Protein AF-A0A820WUU7-F1 (afdb_monomer)

Solvent-accessible surface area (backbone atoms only — not comparable to full-atom values): 13915 Å² total; per-residue (Å²): 110,70,68,61,54,49,52,56,44,41,76,73,71,46,53,38,40,38,34,30,86,39,48,67,60,18,45,44,46,27,33,67,58,82,96,67,30,43,30,65,64,36,47,74,72,73,43,41,58,25,45,42,73,65,88,50,64,68,61,35,25,48,32,48,68,68,28,42,32,38,23,18,17,56,67,46,52,52,51,47,52,46,39,25,73,76,66,66,63,59,37,41,67,88,60,75,79,85,37,70,47,70,48,65,54,62,58,48,56,67,74,42,52,84,66,79,90,80,88,85,76,89,64,84,68,56,74,74,45,44,66,56,51,54,49,50,52,49,64,72,71,50,88,79,88,52,76,68,58,50,62,72,73,53,53,60,65,63,52,51,47,52,52,49,38,67,69,70,40,44,54,56,77,89,81,41,59,73,72,56,49,52,50,33,44,75,68,50,41,25,50,99,80,25,39,69,67,60,91,58,98,62,39,62,67,60,54,62,72,67,64,66,98,43,70,71,58,50,56,52,48,31,51,53,50,39,54,44,59,68,49,84,84,66,83,82,85,125

Nearest PDB structures (foldseek):
  7nga-assembly1_A  TM=4.024E-01  e=7.300E-01  Mus musculus
  5jc7-assembly1_A  TM=2.893E-01  e=3.009E-01  Gallus gallus
  5jc7-assembly1_B  TM=2.893E-01  e=3.009E-01  Gallus gallus
  6gjz-assembly1_A  TM=3.629E-01  e=8.216E-01  Mus musculus
  6gkm-assembly1_A  TM=3.178E-01  e=1.398E+00  Mus musculus

Organism: NCBI:txid392030

Mean predicted aligned error: 15.21 Å

Radius of gyration: 28.86 Å; Cα contacts (8 Å, |Δi|>4): 261; chains: 1; bounding box: 70×44×78 Å

Sequence (238 aa):
IITTLCIIKCLYGEKLDIVTSCSVLAKRDAESEPPKGNKDLYEFFGVTVGHICSEDIDQRAQTFSRCDVVYGDLSSFQRDYLLDRFYGKNILGKRNFENVIVDEVDSMLLDNGNNMLYLSHDIPNMERLQSLFIFIWRSVNQPVNSLDDLNKIYDNAAIKQSIIEDIHGMIMRDEVDAGVWQALLKSKTIDEDGRILIHLKDYTTHVKQLKFPKQKTENRLIFLLNIISNRQRFIKLR

Foldseek 3Di:
DVLVVLLVVVVVVAAEEEEEADAVLQQQQQDPPPPGYCQVVCVVSPFFGDEQSDPDLVVQLVRLVPGSYYGYYPLSVVVVVCCCVVVVPCSNPPPDNPHYHYPPVCCCCPVVVPPDHDDDDDDPPPVLCPLVVVVVVCVVPDDDPDPVVVVVVDPVVVSVLSSVCSLQLFDDPVNADPVVVVLCVVLQCADPRRHGPDQDCFCLVVLVVSPDPDPVRSVSVRVSSNVSNPDDNDDPPD

Secondary structure (DSSP, 8-state):
-HHHHHHHHHHTT--EEEEES-HHHHHHHHS--TTT-SHHHHHHTT--EEE---S-HHHHHHHHHH-SEEEEEHHHHHHHHHHHHTT----STT----EEEESSHHIIIIISTTPPP------TTGGGGHHHHHHHHHHHHS----HHHHHHH--HHHHHHHHHHHHHTBPPTTTS-HHHHHHHHHTTSB-TT-BB-S--S--HHHHHHT--S-HHHHHHHHHHHHHHHT--------

pLDDT: mean 79.72, std 13.21, range [35.78, 96.81]

Structure (mmCIF, N/CA/C/O backbone):
data_AF-A0A820WUU7-F1
#
_entry.id   AF-A0A820WUU7-F1
#
loop_
_atom_site.group_PDB
_atom_site.id
_atom_site.type_symbol
_atom_site.label_atom_id
_atom_site.label_alt_id
_atom_site.label_comp_id
_atom_site.label_asym_id
_atom_site.label_entity_id
_atom_site.label_seq_id
_atom_site.pdbx_PDB_ins_code
_atom_site.Cartn_x
_atom_site.Cartn_y
_atom_site.Cartn_z
_atom_site.occupancy
_atom_site.B_iso_or_equiv
_atom_site.auth_seq_id
_atom_site.auth_comp_id
_atom_site.auth_asym_id
_atom_site.auth_atom_id
_atom_site.pdbx_PDB_model_num
ATOM 1 N N . ILE A 1 1 ? -14.637 9.776 21.615 1.00 80.50 1 ILE A N 1
ATOM 2 C CA . ILE A 1 1 ? -15.895 9.732 20.822 1.00 80.50 1 ILE A CA 1
ATOM 3 C C . ILE A 1 1 ? -15.773 8.716 19.692 1.00 80.50 1 ILE A C 1
ATOM 5 O O . ILE A 1 1 ? -16.544 7.765 19.696 1.00 80.50 1 ILE A O 1
ATOM 9 N N . ILE A 1 2 ? -14.785 8.861 18.796 1.00 89.75 2 ILE A N 1
ATOM 10 C CA . ILE A 1 2 ? -14.556 7.932 17.673 1.00 89.75 2 ILE A CA 1
ATOM 11 C C . ILE A 1 2 ? -14.450 6.479 18.157 1.00 89.75 2 ILE A C 1
ATOM 13 O O . ILE A 1 2 ? -15.230 5.641 17.719 1.00 89.75 2 ILE A O 1
ATOM 17 N N . THR A 1 3 ? -13.584 6.200 19.137 1.00 91.31 3 THR A N 1
ATOM 18 C CA . THR A 1 3 ? -13.378 4.849 19.691 1.00 91.31 3 THR A CA 1
ATOM 19 C C . THR A 1 3 ? -14.674 4.189 20.164 1.00 91.31 3 THR A C 1
ATOM 21 O O . THR A 1 3 ? -14.977 3.059 19.798 1.00 91.31 3 THR A O 1
ATOM 24 N N . THR A 1 4 ? -15.492 4.915 20.930 1.00 92.81 4 THR A N 1
ATOM 25 C CA . THR A 1 4 ? -16.777 4.417 21.439 1.00 92.81 4 THR A CA 1
ATOM 26 C C . THR A 1 4 ? -17.755 4.099 20.309 1.00 92.81 4 THR A C 1
ATOM 28 O O . THR A 1 4 ? -18.386 3.046 20.329 1.00 92.81 4 THR A O 1
ATOM 31 N N . LEU A 1 5 ? -17.864 4.980 19.308 1.00 94.38 5 LEU A N 1
ATOM 32 C CA . LEU A 1 5 ? -18.713 4.750 18.137 1.00 94.38 5 LEU A CA 1
ATOM 33 C C . LEU A 1 5 ? -18.261 3.512 17.352 1.00 94.38 5 LEU A C 1
ATOM 35 O O . LEU A 1 5 ? -19.097 2.709 16.939 1.00 94.38 5 LEU A O 1
ATOM 39 N N . CYS A 1 6 ? -16.948 3.346 17.185 1.00 94.75 6 CYS A N 1
ATOM 40 C CA . CYS A 1 6 ? -16.370 2.203 16.487 1.00 94.75 6 CYS A CA 1
ATOM 41 C C . CYS A 1 6 ? -16.678 0.897 17.208 1.00 94.75 6 CYS A C 1
ATOM 43 O O . CYS A 1 6 ? -17.133 -0.042 16.565 1.00 94.75 6 CYS A O 1
ATOM 45 N N . ILE A 1 7 ? -16.514 0.856 18.534 1.00 95.38 7 ILE A N 1
ATOM 46 C CA . ILE A 1 7 ? -16.867 -0.317 19.342 1.00 95.38 7 ILE A CA 1
ATOM 47 C C . ILE A 1 7 ? -18.343 -0.669 19.148 1.00 95.38 7 ILE A C 1
ATOM 49 O O . ILE A 1 7 ? -18.654 -1.812 18.833 1.00 95.38 7 ILE A O 1
ATOM 53 N N . ILE A 1 8 ? -19.249 0.308 19.259 1.00 95.81 8 ILE A N 1
ATOM 54 C CA . ILE A 1 8 ? -20.689 0.069 19.085 1.00 95.81 8 ILE A CA 1
ATOM 55 C C . ILE A 1 8 ? -20.984 -0.520 17.700 1.00 95.81 8 ILE A C 1
ATOM 57 O O . ILE A 1 8 ? -21.661 -1.540 17.613 1.00 95.81 8 ILE A O 1
ATOM 61 N N . LYS A 1 9 ? -20.464 0.078 16.622 1.00 95.44 9 LYS A N 1
ATOM 62 C CA . LYS A 1 9 ? -20.685 -0.425 15.256 1.00 95.44 9 LYS A CA 1
ATOM 63 C C . LYS A 1 9 ? -20.046 -1.799 15.017 1.00 95.44 9 LYS A C 1
ATOM 65 O O . LYS A 1 9 ? -20.678 -2.652 14.399 1.00 95.44 9 LYS A O 1
ATOM 70 N N . CYS A 1 10 ? -18.861 -2.060 15.571 1.00 95.62 10 CYS A N 1
ATOM 71 C CA . CYS A 1 10 ? -18.229 -3.383 15.502 1.00 95.62 10 CYS A CA 1
ATOM 72 C C . CYS A 1 10 ? -19.065 -4.458 16.203 1.00 95.62 10 CYS A C 1
ATOM 74 O O . CYS A 1 10 ? -19.188 -5.567 15.691 1.00 95.62 10 CYS A O 1
ATOM 76 N N . LEU A 1 11 ? -19.702 -4.130 17.332 1.00 94.56 11 LEU A N 1
ATOM 77 C CA . LEU A 1 11 ? -20.613 -5.049 18.023 1.00 94.56 11 LEU A CA 1
ATOM 78 C C . LEU A 1 11 ? -21.880 -5.368 17.205 1.00 94.56 11 LEU A C 1
ATOM 80 O O . LEU A 1 11 ? -22.487 -6.415 17.420 1.00 94.56 11 LEU A O 1
ATOM 84 N N . TYR A 1 12 ? -22.250 -4.523 16.235 1.00 95.06 12 TYR A N 1
ATOM 85 C CA . TYR A 1 12 ? -23.285 -4.818 15.234 1.00 95.06 12 TYR A CA 1
ATOM 86 C C . TYR A 1 12 ? -22.766 -5.614 14.020 1.00 95.06 12 TYR A C 1
ATOM 88 O O . TYR A 1 12 ? -23.535 -5.905 13.105 1.00 95.06 12 TYR A O 1
ATOM 96 N N . GLY A 1 13 ? -21.488 -6.004 14.010 1.00 92.38 13 GLY A N 1
ATOM 97 C CA . GLY A 1 13 ? -20.865 -6.776 12.931 1.00 92.38 13 GLY A CA 1
ATOM 98 C C . GLY A 1 13 ? -20.333 -5.931 11.772 1.00 92.38 13 GLY A C 1
ATOM 99 O O . GLY A 1 13 ? -19.978 -6.482 10.730 1.00 92.38 13 GLY A O 1
ATOM 100 N N . GLU A 1 14 ? -20.272 -4.609 11.930 1.00 94.44 14 GLU A N 1
ATOM 101 C CA . GLU A 1 14 ? -19.737 -3.708 10.911 1.00 94.44 14 GLU A CA 1
ATOM 102 C C . GLU A 1 14 ? -18.218 -3.545 11.045 1.00 94.44 14 GLU A C 1
ATOM 104 O O . GLU A 1 14 ? -17.676 -3.492 12.147 1.00 94.44 14 GLU A O 1
ATOM 109 N N . LYS A 1 15 ? -17.523 -3.392 9.914 1.00 95.31 15 LYS A N 1
ATOM 110 C CA . LYS A 1 15 ? -16.100 -3.022 9.886 1.00 95.31 15 LYS A CA 1
ATOM 111 C C . LYS A 1 15 ? -15.947 -1.531 9.626 1.00 95.31 15 LYS A C 1
ATOM 113 O O . LYS A 1 15 ? -16.680 -0.993 8.799 1.00 95.31 15 LYS A O 1
ATOM 118 N N . LEU A 1 16 ? -14.997 -0.883 10.303 1.00 96.56 16 LEU A N 1
ATOM 119 C CA . LEU A 1 16 ? -14.807 0.569 10.233 1.00 96.56 16 LEU A CA 1
ATOM 120 C C . LEU A 1 16 ? -13.401 0.969 9.800 1.00 96.56 16 LEU A C 1
ATOM 122 O O . LEU A 1 16 ? -12.405 0.449 10.303 1.00 96.56 16 LEU A O 1
ATOM 126 N N . ASP A 1 17 ? -13.335 1.946 8.907 1.00 96.62 17 ASP A N 1
ATOM 127 C CA . ASP A 1 17 ? -12.104 2.533 8.390 1.00 96.62 17 ASP A CA 1
ATOM 128 C C . ASP A 1 17 ? -11.984 3.973 8.882 1.00 96.62 17 ASP A C 1
ATOM 130 O O . ASP A 1 17 ? -12.827 4.817 8.583 1.00 96.62 17 ASP A O 1
ATOM 134 N N . ILE A 1 18 ? -10.959 4.249 9.682 1.00 95.50 18 ILE A N 1
ATOM 135 C CA . ILE A 1 18 ? -10.747 5.556 10.301 1.00 95.50 18 ILE A CA 1
ATOM 136 C C . ILE A 1 18 ? -9.612 6.252 9.570 1.00 95.50 18 ILE A C 1
ATOM 138 O O . ILE A 1 18 ? -8.452 5.834 9.640 1.00 95.50 18 ILE A O 1
ATOM 142 N N . VAL A 1 19 ? -9.967 7.323 8.873 1.00 94.31 19 VAL A N 1
ATOM 143 C CA . VAL A 1 19 ? -9.041 8.149 8.112 1.00 94.31 19 VAL A CA 1
ATOM 144 C C . VAL A 1 19 ? -8.669 9.361 8.951 1.00 94.31 19 VAL A C 1
ATOM 146 O O . VAL A 1 19 ? -9.544 10.082 9.413 1.00 94.31 19 VAL A O 1
ATOM 149 N N . THR A 1 20 ? -7.376 9.583 9.141 1.00 91.75 20 THR A N 1
ATOM 150 C CA . THR A 1 20 ? -6.830 10.751 9.846 1.00 91.75 20 THR A CA 1
ATOM 151 C C . THR A 1 20 ? -5.912 11.556 8.922 1.00 91.75 20 THR A C 1
ATOM 153 O O . THR A 1 20 ? -5.550 11.104 7.829 1.00 91.75 20 THR A O 1
ATOM 156 N N . SER A 1 21 ? -5.512 12.749 9.355 1.00 87.19 21 SER A N 1
ATOM 157 C CA . SER A 1 21 ? -4.619 13.643 8.612 1.00 87.19 21 SER A CA 1
ATOM 158 C C . SER A 1 21 ? -3.176 13.124 8.522 1.00 87.19 21 SER A C 1
ATOM 160 O O . SER A 1 21 ? -2.476 13.423 7.554 1.00 87.19 21 SER A O 1
ATOM 162 N N . CYS A 1 22 ? -2.714 12.332 9.503 1.00 88.50 22 CYS A N 1
ATOM 163 C CA . CYS A 1 22 ? -1.314 11.915 9.605 1.00 88.50 22 CYS A CA 1
ATOM 164 C C . CYS A 1 22 ? -1.131 10.462 10.073 1.00 88.50 22 CYS A C 1
ATOM 166 O O . CYS A 1 22 ? -1.774 9.986 11.010 1.00 88.50 22 CYS A O 1
ATOM 168 N N . SER A 1 23 ? -0.146 9.772 9.489 1.00 91.06 23 SER A N 1
ATOM 169 C CA . SER A 1 23 ? 0.185 8.377 9.809 1.00 91.06 23 SER A CA 1
ATOM 170 C C . SER A 1 23 ? 0.672 8.175 11.250 1.00 91.06 23 SER A C 1
ATOM 172 O O . SER A 1 23 ? 0.509 7.085 11.801 1.00 91.06 23 SER A O 1
ATOM 174 N N . VAL A 1 24 ? 1.234 9.214 11.881 1.00 90.00 24 VAL A N 1
ATOM 175 C CA . VAL A 1 24 ? 1.654 9.191 13.292 1.00 90.00 24 VAL A CA 1
ATOM 176 C C . VAL A 1 24 ? 0.441 9.108 14.218 1.00 90.00 24 VAL A C 1
ATOM 178 O O . VAL A 1 24 ? 0.455 8.320 15.161 1.00 90.00 24 VAL A O 1
ATOM 181 N N . LEU A 1 25 ? -0.621 9.870 13.931 1.00 89.50 25 LEU A N 1
ATOM 182 C CA . LEU A 1 25 ? -1.874 9.817 14.691 1.00 89.50 25 LEU A CA 1
ATOM 183 C C . LEU A 1 25 ? -2.561 8.461 14.501 1.00 89.50 25 LEU A C 1
ATOM 185 O O . LEU A 1 25 ? -2.956 7.837 15.481 1.00 89.50 25 LEU A O 1
ATOM 189 N N . ALA A 1 26 ? -2.585 7.956 13.263 1.00 92.12 26 ALA A N 1
ATOM 190 C CA . ALA A 1 26 ? -3.132 6.636 12.952 1.00 92.12 26 ALA A CA 1
ATOM 191 C C . ALA A 1 26 ? -2.433 5.508 13.728 1.00 92.12 26 ALA A C 1
ATOM 193 O O . ALA A 1 26 ? -3.103 4.651 14.299 1.00 92.12 26 ALA A O 1
ATOM 194 N N . LYS A 1 27 ? -1.090 5.507 13.765 1.00 91.75 27 LYS A N 1
ATOM 195 C CA . LYS A 1 27 ? -0.311 4.523 14.537 1.00 91.75 27 LYS A CA 1
ATOM 196 C C . LYS A 1 27 ? -0.599 4.641 16.025 1.00 91.75 27 LYS A C 1
ATOM 198 O O . LYS A 1 27 ? -0.981 3.656 16.648 1.00 91.75 27 LYS A O 1
ATOM 203 N N . ARG A 1 28 ? -0.485 5.861 16.562 1.00 89.19 28 ARG A N 1
ATOM 204 C CA . ARG A 1 28 ? -0.721 6.149 17.980 1.00 89.19 28 ARG A CA 1
ATOM 205 C C . ARG A 1 28 ? -2.075 5.616 18.436 1.00 89.19 28 ARG A C 1
ATOM 207 O O . ARG A 1 28 ? -2.145 4.986 19.482 1.00 89.19 28 ARG A O 1
ATOM 214 N N . ASP A 1 29 ? -3.130 5.861 17.665 1.00 89.88 29 ASP A N 1
ATOM 215 C CA . ASP A 1 29 ? -4.491 5.518 18.077 1.00 89.88 29 ASP A CA 1
ATOM 216 C C . ASP A 1 29 ? -4.812 4.024 17.913 1.00 89.88 29 ASP A C 1
ATOM 218 O O . ASP A 1 29 ? -5.702 3.526 18.606 1.00 89.88 29 ASP A O 1
ATOM 222 N N . ALA A 1 30 ? -4.083 3.310 17.049 1.00 90.75 30 ALA A N 1
ATOM 223 C CA . ALA A 1 30 ? -4.259 1.880 16.788 1.00 90.75 30 ALA A CA 1
ATOM 224 C C . ALA A 1 30 ? -3.344 0.957 17.610 1.00 90.75 30 ALA A C 1
ATOM 226 O O . ALA A 1 30 ? -3.616 -0.240 17.708 1.00 90.75 30 ALA A O 1
ATOM 227 N N . GLU A 1 31 ? -2.247 1.473 18.160 1.00 88.25 31 GLU A N 1
ATOM 228 C CA . GLU A 1 31 ? -1.296 0.706 18.966 1.00 88.25 31 GLU A CA 1
ATOM 229 C C . GLU A 1 31 ? -1.657 0.735 20.461 1.00 88.25 31 GLU A C 1
ATOM 231 O O . GLU A 1 31 ? -2.536 1.475 20.905 1.00 88.25 31 GLU A O 1
ATOM 236 N N . SER A 1 32 ? -0.994 -0.117 21.248 1.00 73.12 32 SER A N 1
ATOM 237 C CA . SER A 1 32 ? -1.184 -0.211 22.705 1.00 73.12 32 SER A CA 1
ATOM 238 C C . SER A 1 32 ? -0.286 0.742 23.494 1.00 73.12 32 SER A C 1
ATOM 240 O O . SER A 1 32 ? -0.278 0.638 24.712 1.00 73.12 32 SER A O 1
ATOM 242 N N . GLU A 1 33 ? 0.503 1.631 22.866 1.00 68.56 33 GLU A N 1
ATOM 243 C CA . GLU A 1 33 ? 1.477 2.447 23.609 1.00 68.56 33 GLU A CA 1
ATOM 244 C C . GLU A 1 33 ? 0.786 3.296 24.701 1.00 68.56 33 GLU A C 1
ATOM 246 O O . GLU A 1 33 ? 0.061 4.261 24.402 1.00 68.56 33 GLU A O 1
ATOM 251 N N . PRO A 1 34 ? 0.992 2.965 25.994 1.00 53.44 34 PRO A N 1
ATOM 252 C CA . PRO A 1 34 ? 0.403 3.726 27.082 1.00 53.44 34 PRO A CA 1
ATOM 253 C C . PRO A 1 34 ? 1.109 5.085 27.171 1.00 53.44 34 PRO A C 1
ATOM 255 O O . PRO A 1 34 ? 2.334 5.141 27.038 1.00 53.44 34 PRO A O 1
ATOM 258 N N . PRO A 1 35 ? 0.401 6.198 27.438 1.00 54.41 35 PRO A N 1
ATOM 259 C CA . PRO A 1 35 ? -0.991 6.293 27.886 1.00 54.41 35 PRO A CA 1
ATOM 260 C C . PRO A 1 35 ? -1.988 6.725 26.788 1.00 54.41 35 PRO A C 1
ATOM 262 O O . PRO A 1 35 ? -3.020 7.306 27.118 1.00 54.41 35 PRO A O 1
ATOM 265 N N . LYS A 1 36 ? -1.669 6.562 25.494 1.00 63.84 36 LYS A N 1
ATOM 266 C CA . LYS A 1 36 ? -2.387 7.269 24.407 1.00 63.84 36 LYS A CA 1
ATOM 267 C C . LYS A 1 36 ? -3.067 6.368 23.376 1.00 63.84 36 LYS A C 1
ATOM 269 O O . LYS A 1 36 ? -3.898 6.870 22.626 1.00 63.84 36 LYS A O 1
ATOM 274 N N . GLY A 1 37 ? -2.727 5.084 23.341 1.00 71.69 37 GLY A N 1
ATOM 275 C CA . GLY A 1 37 ? -3.345 4.116 22.443 1.00 71.69 37 GLY A CA 1
ATOM 276 C C . GLY A 1 37 ? -4.762 3.712 22.844 1.00 71.69 37 GLY A C 1
ATOM 277 O O . GLY A 1 37 ? -5.102 3.694 24.026 1.00 71.69 37 GLY A O 1
ATOM 278 N N . ASN A 1 38 ? -5.592 3.357 21.860 1.00 83.44 38 ASN A N 1
ATOM 279 C CA . ASN A 1 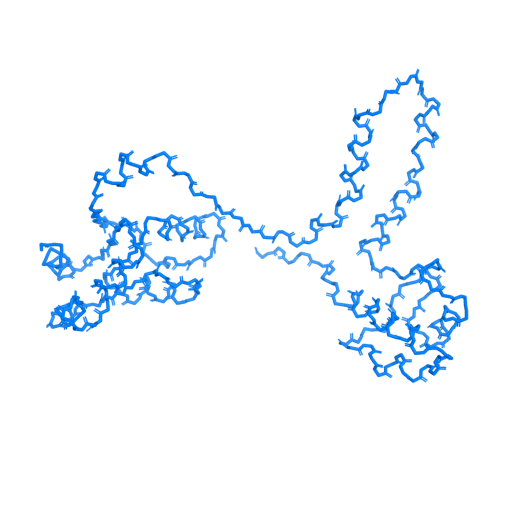38 ? -6.948 2.850 22.110 1.00 83.44 38 ASN A CA 1
ATOM 280 C C . ASN A 1 38 ? -7.037 1.321 22.049 1.00 83.44 38 ASN A C 1
ATOM 282 O O . ASN A 1 38 ? -8.117 0.770 22.271 1.00 83.44 38 ASN A O 1
ATOM 286 N N . LYS A 1 39 ? -5.941 0.629 21.719 1.00 88.38 39 LYS A N 1
ATOM 287 C CA . LYS A 1 39 ? -5.964 -0.811 21.450 1.00 88.38 39 LYS A CA 1
ATOM 288 C C . LYS A 1 39 ? -6.496 -1.630 22.620 1.00 88.38 39 LYS A C 1
ATOM 290 O O . LYS A 1 39 ? -7.404 -2.427 22.419 1.00 88.38 39 LYS A O 1
ATOM 295 N N . ASP A 1 40 ? -6.037 -1.347 23.832 1.00 88.75 40 ASP A N 1
ATOM 296 C CA . ASP A 1 40 ? -6.478 -2.061 25.035 1.00 88.75 40 ASP A CA 1
ATOM 297 C C . ASP A 1 40 ? -7.988 -1.884 25.283 1.00 88.75 40 ASP A C 1
ATOM 299 O O . ASP A 1 40 ? -8.668 -2.798 25.747 1.00 88.75 40 ASP A O 1
ATOM 303 N N . LEU A 1 41 ? -8.538 -0.717 24.921 1.00 90.19 41 LEU A N 1
ATOM 304 C CA . LEU A 1 41 ? -9.971 -0.451 25.018 1.00 90.19 41 LEU A CA 1
ATOM 305 C C . LEU A 1 41 ? -10.762 -1.238 23.966 1.00 90.19 41 LEU A C 1
ATOM 307 O O . LEU A 1 41 ? -11.801 -1.796 24.299 1.00 90.19 41 LEU A O 1
ATOM 311 N N . TYR A 1 42 ? -10.290 -1.312 22.719 1.00 94.06 42 TYR A N 1
ATOM 312 C CA . TYR A 1 42 ? -10.918 -2.154 21.693 1.00 94.06 42 TYR A CA 1
ATOM 313 C C . TYR A 1 42 ? -10.882 -3.639 22.086 1.00 94.06 42 TYR A C 1
ATOM 315 O O . TYR A 1 42 ? -11.913 -4.315 22.040 1.00 94.06 42 TYR A O 1
ATOM 323 N N . GLU A 1 43 ? -9.726 -4.120 22.549 1.00 92.19 43 GLU A N 1
ATOM 324 C CA . GLU A 1 43 ? -9.525 -5.510 22.967 1.00 92.19 43 GLU A CA 1
ATOM 325 C C . GLU A 1 43 ? -10.392 -5.887 24.173 1.00 92.19 43 GLU A C 1
ATOM 327 O O . GLU A 1 43 ? -10.921 -6.999 24.213 1.00 92.19 43 GLU A O 1
ATOM 332 N N . PHE A 1 44 ? -10.627 -4.959 25.108 1.00 92.50 44 PHE A N 1
ATOM 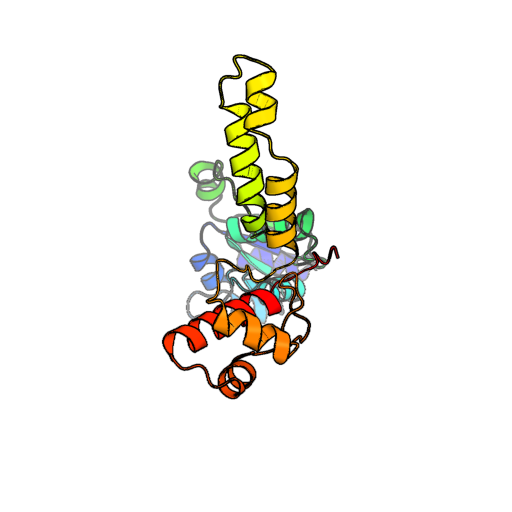333 C CA . PHE A 1 44 ? -11.545 -5.173 26.231 1.00 92.50 44 PHE A CA 1
ATOM 334 C C . PHE A 1 44 ? -12.969 -5.540 25.776 1.00 92.50 44 PHE A C 1
ATOM 336 O O . PHE A 1 44 ? -13.645 -6.329 26.435 1.00 92.50 44 PHE A O 1
ATOM 343 N N . PHE A 1 45 ? -13.415 -5.015 24.631 1.00 94.69 45 PHE A N 1
ATOM 344 C CA . PHE A 1 45 ? -14.709 -5.348 24.023 1.00 94.69 45 PHE A CA 1
ATOM 345 C C . PHE A 1 45 ? -14.620 -6.449 22.953 1.00 94.69 45 PHE A C 1
ATOM 347 O O . PHE A 1 45 ? -15.607 -6.712 22.268 1.00 94.69 45 PHE A O 1
ATOM 354 N N . GLY A 1 46 ? -13.463 -7.101 22.801 1.00 94.19 46 GLY A N 1
ATOM 355 C CA . GLY A 1 46 ? -13.241 -8.148 21.802 1.00 94.19 46 GLY A CA 1
ATOM 356 C C . GLY A 1 46 ? -13.178 -7.638 20.359 1.00 94.19 46 GLY A C 1
ATOM 357 O O . GLY A 1 46 ? -13.343 -8.429 19.434 1.00 94.19 46 GLY A O 1
ATOM 358 N N . VAL A 1 47 ? -12.955 -6.336 20.158 1.00 96.25 47 VAL A N 1
ATOM 359 C CA . VAL A 1 47 ? -12.842 -5.710 18.836 1.00 96.25 47 VAL A CA 1
ATOM 360 C C . VAL A 1 47 ? -11.376 -5.674 18.420 1.00 96.25 47 VAL A C 1
ATOM 362 O O . VAL A 1 47 ? -10.513 -5.234 19.180 1.00 96.25 47 VAL A O 1
ATOM 365 N N . THR A 1 48 ? -11.082 -6.112 17.198 1.00 95.19 48 THR A N 1
ATOM 366 C CA . THR A 1 48 ? -9.711 -6.096 16.674 1.00 95.19 48 THR A CA 1
ATOM 367 C C . THR A 1 48 ? -9.404 -4.773 15.973 1.00 95.19 48 THR A C 1
ATOM 369 O O . THR A 1 48 ? -10.154 -4.319 15.108 1.00 95.19 48 THR A O 1
ATOM 372 N N . VAL A 1 49 ? -8.273 -4.155 16.316 1.00 95.75 49 VAL A N 1
ATOM 373 C CA . VAL A 1 49 ? -7.820 -2.884 15.731 1.00 95.75 49 VAL A CA 1
ATOM 374 C C . VAL A 1 49 ? -6.413 -3.012 15.152 1.00 95.75 49 VAL A C 1
ATOM 376 O O . VAL A 1 49 ? -5.589 -3.776 15.655 1.00 95.75 49 VAL A O 1
ATOM 379 N N . GLY A 1 50 ? -6.139 -2.272 14.082 1.00 95.06 50 GLY A N 1
ATOM 380 C CA . GLY A 1 50 ? -4.806 -2.153 13.500 1.00 95.06 50 GLY A CA 1
ATOM 381 C C . GLY A 1 50 ? -4.669 -0.894 12.655 1.00 95.06 50 GLY A C 1
ATOM 382 O O . GLY A 1 50 ? -5.613 -0.115 12.521 1.00 95.06 50 GLY A O 1
ATOM 383 N N . HIS A 1 51 ? -3.489 -0.692 12.072 1.00 95.19 51 HIS A N 1
ATOM 384 C CA . HIS A 1 51 ? -3.229 0.439 11.189 1.00 95.19 51 HIS A CA 1
ATOM 385 C C . HIS A 1 51 ? -2.554 0.014 9.883 1.00 95.19 51 HIS A C 1
ATOM 387 O O . HIS A 1 51 ? -1.858 -1.001 9.803 1.00 95.19 51 HIS A O 1
ATOM 393 N N . ILE A 1 52 ? -2.731 0.834 8.852 1.00 95.69 52 ILE A N 1
ATOM 394 C CA . ILE A 1 52 ? -2.128 0.667 7.527 1.00 95.69 52 ILE A CA 1
ATOM 395 C C . ILE A 1 52 ? -1.070 1.746 7.304 1.00 95.69 52 ILE A C 1
ATOM 397 O O . ILE A 1 52 ? -1.096 2.485 6.331 1.00 95.69 52 ILE A O 1
ATOM 401 N N . CYS A 1 53 ? -0.113 1.859 8.219 1.00 92.62 53 CYS A N 1
ATOM 402 C CA . CYS A 1 53 ? 0.992 2.823 8.081 1.00 92.62 53 CYS A CA 1
ATOM 403 C C . CYS A 1 53 ? 2.318 2.147 7.701 1.00 92.62 53 CYS A C 1
ATOM 405 O O . CYS A 1 53 ? 3.349 2.810 7.653 1.00 92.62 53 CYS A O 1
ATOM 407 N N . SER A 1 54 ? 2.304 0.827 7.485 1.00 90.06 54 SER A N 1
ATOM 408 C CA . SER A 1 54 ? 3.453 0.076 6.975 1.00 90.06 54 SER A CA 1
ATOM 409 C C . SER A 1 54 ? 3.603 0.284 5.467 1.00 90.06 54 SER A C 1
ATOM 411 O O . SER A 1 54 ? 2.605 0.454 4.760 1.00 90.06 54 SER A O 1
ATOM 413 N N . GLU A 1 55 ? 4.834 0.266 4.966 1.00 88.69 55 GLU A N 1
ATOM 414 C CA . GLU A 1 55 ? 5.113 0.229 3.524 1.00 88.69 55 GLU A CA 1
ATOM 415 C C . GLU A 1 55 ? 4.950 -1.181 2.941 1.00 88.69 55 GLU A C 1
ATOM 417 O O . GLU A 1 55 ? 4.729 -1.334 1.742 1.00 88.69 55 GLU A O 1
ATOM 422 N N . ASP A 1 56 ? 4.997 -2.207 3.793 1.00 92.62 56 ASP A N 1
ATOM 423 C CA . ASP A 1 56 ? 4.839 -3.601 3.397 1.00 92.62 56 ASP A CA 1
ATOM 424 C C . ASP A 1 56 ? 3.377 -3.900 3.027 1.00 92.62 56 ASP A C 1
ATOM 426 O O . ASP A 1 56 ? 2.473 -3.843 3.866 1.00 92.62 56 ASP A O 1
ATOM 430 N N . ILE A 1 57 ? 3.149 -4.230 1.754 1.00 90.50 57 ILE A N 1
ATOM 431 C CA . ILE A 1 57 ? 1.822 -4.534 1.204 1.00 90.50 57 ILE A CA 1
ATOM 432 C C . ILE A 1 57 ? 1.189 -5.741 1.907 1.00 90.50 57 ILE A C 1
ATOM 434 O O . ILE A 1 57 ? -0.016 -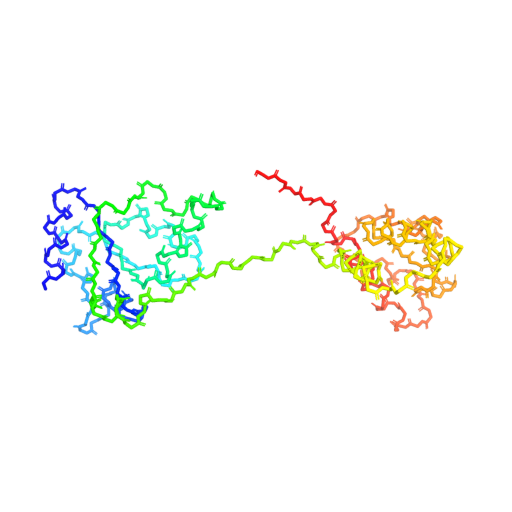5.720 2.171 1.00 90.50 57 ILE A O 1
ATOM 438 N N . ASP A 1 58 ? 1.976 -6.760 2.255 1.00 92.69 58 ASP A N 1
ATOM 439 C CA . ASP A 1 58 ? 1.449 -7.984 2.862 1.00 92.69 58 ASP A CA 1
ATOM 440 C C . ASP A 1 58 ? 0.959 -7.717 4.290 1.00 92.69 58 ASP A C 1
ATOM 442 O O . ASP A 1 58 ? -0.101 -8.205 4.695 1.00 92.69 58 ASP A O 1
ATOM 446 N N . GLN A 1 59 ? 1.672 -6.868 5.038 1.00 94.06 59 GLN A N 1
ATOM 447 C CA . GLN A 1 59 ? 1.233 -6.420 6.365 1.00 94.06 59 GLN A CA 1
ATOM 448 C C . GLN A 1 59 ? -0.074 -5.630 6.285 1.00 94.06 59 GLN A C 1
ATOM 450 O O . GLN A 1 59 ? -0.985 -5.862 7.077 1.00 94.06 59 GLN A O 1
ATOM 455 N N . ARG A 1 60 ? -0.201 -4.731 5.304 1.00 95.19 60 ARG A N 1
ATOM 456 C CA . ARG A 1 60 ? -1.427 -3.941 5.103 1.00 95.19 60 ARG A CA 1
ATOM 457 C C . ARG A 1 60 ? -2.615 -4.835 4.758 1.00 95.19 60 ARG A C 1
ATOM 459 O O . ARG A 1 60 ? -3.676 -4.697 5.364 1.00 95.19 60 ARG A O 1
ATOM 466 N N . ALA A 1 61 ? -2.423 -5.791 3.847 1.00 95.06 61 ALA A N 1
ATOM 467 C CA . ALA A 1 61 ? -3.451 -6.763 3.484 1.00 95.06 61 ALA A CA 1
ATOM 468 C C . ALA A 1 61 ? -3.883 -7.614 4.690 1.00 95.06 61 ALA A C 1
ATOM 470 O O . ALA A 1 61 ? -5.075 -7.862 4.911 1.00 95.06 61 ALA A O 1
ATOM 471 N N . GLN A 1 62 ? -2.921 -8.015 5.525 1.00 95.25 62 GLN A N 1
ATOM 472 C CA . GLN A 1 62 ? -3.199 -8.727 6.766 1.00 95.25 62 GLN A CA 1
ATOM 473 C C . GLN A 1 62 ? -4.021 -7.873 7.742 1.00 95.25 62 GLN A C 1
ATOM 475 O O . GLN A 1 62 ? -4.990 -8.390 8.306 1.00 95.25 62 GLN A O 1
ATOM 480 N N . THR A 1 63 ? -3.697 -6.584 7.893 1.00 95.75 63 THR A N 1
ATOM 481 C CA . THR A 1 63 ? -4.481 -5.638 8.701 1.00 95.75 63 THR A CA 1
ATOM 482 C C . THR A 1 63 ? -5.922 -5.540 8.197 1.00 95.75 63 THR A C 1
ATOM 484 O O . THR A 1 63 ? -6.852 -5.754 8.974 1.00 95.75 63 THR A O 1
ATOM 487 N N . PHE A 1 64 ? -6.143 -5.313 6.896 1.00 96.19 64 PHE A N 1
ATOM 488 C CA . PHE A 1 64 ? -7.500 -5.227 6.337 1.00 96.19 64 PHE A CA 1
ATOM 489 C C . PHE A 1 64 ? -8.328 -6.497 6.554 1.00 96.19 64 PHE A C 1
ATOM 491 O O . PHE A 1 64 ? -9.534 -6.418 6.820 1.00 96.19 64 PHE A O 1
ATOM 498 N N . SER A 1 65 ? -7.687 -7.664 6.447 1.00 94.12 65 SER A N 1
ATOM 499 C CA . SER A 1 65 ? -8.356 -8.952 6.613 1.00 94.12 65 SER A CA 1
ATOM 500 C C . SER A 1 65 ? -8.694 -9.265 8.069 1.00 94.12 65 SER A C 1
ATOM 502 O O . SER A 1 65 ? -9.741 -9.872 8.313 1.00 94.12 65 SER A O 1
ATOM 504 N N . ARG A 1 66 ? -7.799 -8.941 9.009 1.00 94.00 66 ARG A N 1
ATOM 505 C CA . ARG A 1 66 ? -7.882 -9.410 10.401 1.00 94.00 66 ARG A CA 1
ATOM 506 C C . ARG A 1 66 ? -8.533 -8.423 11.351 1.00 94.00 66 ARG A C 1
ATOM 508 O O . ARG A 1 66 ? -9.081 -8.877 12.343 1.00 94.00 66 ARG A O 1
ATOM 515 N N . CYS A 1 67 ? -8.455 -7.130 11.061 1.00 95.69 67 CYS A N 1
ATOM 516 C CA . CYS A 1 67 ? -8.953 -6.098 11.955 1.00 95.69 67 CYS A CA 1
ATOM 517 C C . CYS A 1 67 ? -10.395 -5.707 11.608 1.00 95.69 67 CYS A C 1
ATOM 519 O O . CYS A 1 67 ? -10.762 -5.587 10.432 1.00 95.69 67 CYS A O 1
ATOM 521 N N . ASP A 1 68 ? -11.204 -5.459 12.629 1.00 96.00 68 ASP A N 1
ATOM 522 C CA . ASP A 1 68 ? -12.538 -4.872 12.501 1.00 96.00 68 ASP A CA 1
ATOM 523 C C . ASP A 1 68 ? -12.409 -3.367 12.256 1.00 96.00 68 ASP A C 1
ATOM 525 O O . ASP A 1 68 ? -12.993 -2.826 11.312 1.00 96.00 68 ASP A O 1
ATOM 529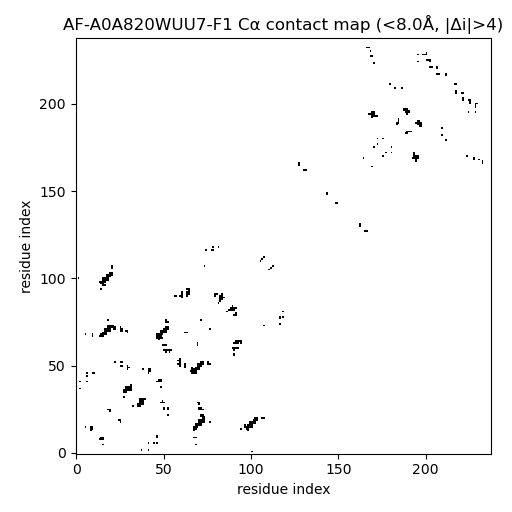 N N . VAL A 1 69 ? -11.527 -2.719 13.022 1.00 96.38 69 VAL A N 1
ATOM 530 C CA . VAL A 1 69 ? -11.198 -1.297 12.905 1.00 96.38 69 VAL A CA 1
ATOM 531 C C . VAL A 1 69 ? -9.811 -1.116 12.297 1.00 96.38 69 VAL A C 1
ATOM 533 O O . VAL A 1 69 ? -8.835 -1.704 12.765 1.00 96.38 69 VAL A O 1
ATOM 536 N N . VAL A 1 70 ? -9.707 -0.285 11.263 1.00 96.81 70 VAL A N 1
ATOM 537 C CA . VAL A 1 70 ? -8.433 0.018 10.599 1.00 96.81 70 VAL A CA 1
ATOM 538 C C . VAL A 1 70 ? -8.196 1.520 10.589 1.00 96.81 70 VAL A C 1
ATOM 540 O O . VAL A 1 70 ? -9.003 2.266 10.048 1.00 96.81 70 VAL A O 1
ATOM 543 N N . TYR A 1 71 ? -7.074 1.953 11.159 1.00 96.38 71 TYR A N 1
ATOM 544 C CA . TYR A 1 71 ? -6.609 3.338 11.105 1.00 96.38 71 TYR A CA 1
ATOM 545 C C . TYR A 1 71 ? -5.615 3.554 9.962 1.00 96.38 71 TYR A C 1
ATOM 547 O O . TYR A 1 71 ? -4.752 2.716 9.689 1.00 96.38 71 TYR A O 1
ATOM 555 N N . GLY A 1 72 ? -5.668 4.720 9.333 1.00 95.31 72 GLY A N 1
ATOM 556 C CA . GLY A 1 72 ? -4.705 5.102 8.308 1.00 95.31 72 GLY A CA 1
ATOM 557 C C . GLY A 1 72 ? -4.802 6.574 7.950 1.00 95.31 72 GLY A C 1
ATOM 558 O O . GLY A 1 72 ? -5.802 7.233 8.221 1.00 95.31 72 GLY A O 1
ATOM 559 N N . ASP A 1 73 ? -3.750 7.095 7.334 1.00 92.62 73 ASP A N 1
ATOM 560 C CA . ASP A 1 73 ? -3.808 8.402 6.688 1.00 92.62 73 ASP A CA 1
ATOM 561 C C . ASP A 1 73 ? -4.528 8.323 5.330 1.00 92.62 73 ASP A C 1
ATOM 563 O O . ASP A 1 73 ? -4.665 7.245 4.737 1.00 92.62 73 ASP A O 1
ATOM 567 N N . LEU A 1 74 ? -4.963 9.479 4.820 1.00 90.81 74 LEU A N 1
ATOM 568 C CA . LEU A 1 74 ? -5.663 9.579 3.535 1.00 90.81 74 LEU A CA 1
ATOM 569 C C . LEU A 1 74 ? -4.905 8.899 2.387 1.00 90.81 74 LEU A C 1
ATOM 571 O O . LEU A 1 74 ? -5.476 8.089 1.653 1.00 90.81 74 LEU A O 1
ATOM 575 N N . SER A 1 75 ? -3.617 9.215 2.249 1.00 90.19 75 SER A N 1
ATOM 576 C CA . SER A 1 75 ? -2.776 8.748 1.144 1.00 90.19 75 SER A CA 1
ATOM 577 C C . SER A 1 75 ? -2.598 7.232 1.183 1.00 90.19 75 SER A C 1
ATOM 579 O O . SER A 1 75 ? -2.617 6.572 0.144 1.00 90.19 75 SER A O 1
ATOM 581 N N . SER A 1 76 ? -2.471 6.657 2.379 1.00 93.19 76 SER A N 1
ATOM 582 C CA . SER A 1 76 ? -2.425 5.210 2.600 1.00 93.19 76 SER A CA 1
ATOM 583 C C . SER A 1 76 ? -3.682 4.489 2.105 1.00 93.19 76 SER A C 1
ATOM 585 O O . SER A 1 76 ? -3.568 3.507 1.367 1.00 93.19 76 SER A O 1
ATOM 587 N N . PHE A 1 77 ? -4.875 4.974 2.464 1.00 93.75 77 PHE A N 1
ATOM 588 C CA . PHE A 1 77 ? -6.130 4.375 1.994 1.00 93.75 77 PHE A CA 1
ATOM 589 C C . PHE A 1 77 ? -6.308 4.527 0.483 1.00 93.75 77 PHE A C 1
ATOM 591 O O . PHE A 1 77 ? -6.656 3.562 -0.199 1.00 93.75 77 PHE A O 1
ATOM 598 N N . GLN A 1 78 ? -6.022 5.716 -0.053 1.00 92.31 78 GLN A N 1
ATOM 599 C CA . GLN A 1 78 ? -6.076 5.976 -1.492 1.00 92.31 78 GLN A CA 1
ATOM 600 C C . GLN A 1 78 ? -5.123 5.056 -2.262 1.00 92.31 78 GLN A C 1
ATOM 602 O O . GLN A 1 78 ? -5.519 4.466 -3.268 1.00 92.31 78 GLN A O 1
ATOM 607 N N . ARG A 1 79 ? -3.888 4.878 -1.773 1.00 92.69 79 ARG A N 1
ATOM 608 C CA . ARG A 1 79 ? -2.900 3.985 -2.385 1.00 92.69 79 ARG A CA 1
ATOM 609 C C . ARG A 1 79 ? -3.424 2.561 -2.476 1.00 92.69 79 ARG A C 1
ATOM 611 O O . ARG A 1 79 ? -3.384 1.975 -3.554 1.00 92.69 79 ARG A O 1
ATOM 618 N N . ASP A 1 80 ? -3.914 2.012 -1.370 1.00 94.38 80 ASP A N 1
ATOM 619 C CA . ASP A 1 80 ? -4.368 0.621 -1.338 1.00 94.38 80 ASP A CA 1
ATOM 620 C C . ASP A 1 80 ? -5.638 0.419 -2.159 1.00 94.38 80 ASP A C 1
ATOM 622 O O . ASP A 1 80 ? -5.747 -0.581 -2.865 1.00 94.38 80 ASP A O 1
ATOM 626 N N . TYR A 1 81 ? -6.557 1.388 -2.140 1.00 93.31 81 TYR A N 1
ATOM 627 C CA . TYR A 1 81 ? -7.730 1.376 -3.010 1.00 93.31 81 TYR A CA 1
ATOM 628 C C . TYR A 1 81 ? -7.328 1.324 -4.486 1.00 93.31 81 TYR A C 1
ATOM 630 O O . TYR A 1 81 ? -7.841 0.503 -5.249 1.00 93.31 81 TYR A O 1
ATOM 638 N N . LEU A 1 82 ? -6.376 2.166 -4.890 1.00 92.38 82 LEU A N 1
ATOM 639 C CA . LEU A 1 82 ? -5.897 2.201 -6.266 1.00 92.38 82 LEU A CA 1
ATOM 640 C C . LEU A 1 82 ? -5.138 0.916 -6.644 1.00 92.38 82 LEU A C 1
ATOM 642 O O . LEU A 1 82 ? -5.369 0.361 -7.718 1.00 92.38 82 LEU A O 1
ATOM 646 N N . LEU A 1 83 ? -4.271 0.401 -5.770 1.00 91.06 83 LEU A N 1
ATOM 647 C CA . LEU A 1 83 ? -3.556 -0.861 -5.993 1.00 91.06 83 LEU A CA 1
ATOM 648 C C . LEU A 1 83 ? -4.506 -2.062 -6.107 1.00 91.06 83 LEU A C 1
ATOM 650 O O . LEU A 1 83 ? -4.280 -2.967 -6.914 1.00 91.06 83 LEU A O 1
ATOM 654 N N . ASP A 1 84 ? -5.575 -2.077 -5.320 1.00 92.19 84 ASP A N 1
ATOM 655 C CA . ASP A 1 84 ? -6.569 -3.141 -5.345 1.00 92.19 84 ASP A CA 1
ATOM 656 C C . ASP A 1 84 ? -7.428 -3.088 -6.616 1.00 92.19 84 ASP A C 1
ATOM 658 O O . ASP A 1 84 ? -7.512 -4.078 -7.346 1.00 92.19 84 ASP A O 1
ATOM 662 N N . ARG A 1 85 ? -7.996 -1.916 -6.932 1.00 90.00 85 ARG A N 1
ATOM 663 C CA . ARG A 1 85 ? -8.957 -1.751 -8.035 1.00 90.00 85 ARG A CA 1
ATOM 664 C C . ARG A 1 85 ? -8.313 -1.629 -9.414 1.00 90.00 85 ARG A C 1
ATOM 666 O O . ARG A 1 85 ? -8.867 -2.158 -10.372 1.00 90.00 85 ARG A O 1
ATOM 673 N N . PHE A 1 86 ? -7.169 -0.951 -9.532 1.00 87.75 86 PHE A N 1
ATOM 674 C CA . PHE A 1 86 ? -6.511 -0.725 -10.827 1.00 87.75 86 PHE A CA 1
ATOM 675 C C . PHE A 1 86 ? -5.411 -1.745 -11.124 1.00 87.75 86 PHE A C 1
ATOM 677 O O . PHE A 1 86 ? -5.239 -2.124 -12.279 1.00 87.75 86 PHE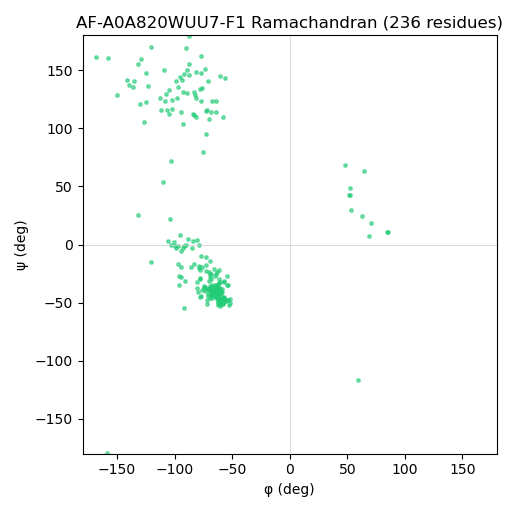 A O 1
ATOM 684 N N . TYR A 1 87 ? -4.682 -2.210 -10.104 1.00 85.44 87 TYR A N 1
ATOM 685 C CA . TYR A 1 87 ? -3.583 -3.169 -10.281 1.00 85.44 87 TYR A CA 1
ATOM 686 C C . TYR A 1 87 ? -3.939 -4.608 -9.879 1.00 85.44 87 TYR A C 1
ATOM 688 O O . TYR A 1 87 ? -3.091 -5.495 -9.996 1.00 85.44 87 TYR A O 1
ATOM 696 N N . GLY A 1 88 ? -5.164 -4.862 -9.403 1.00 86.00 88 GLY A N 1
ATOM 697 C CA . GLY A 1 88 ? -5.642 -6.209 -9.077 1.00 86.00 88 GLY A CA 1
ATOM 698 C C . GLY A 1 88 ? -4.858 -6.893 -7.953 1.00 86.00 88 GLY A C 1
ATOM 699 O O . GLY A 1 88 ? -4.796 -8.122 -7.906 1.00 86.00 88 GLY A O 1
ATOM 700 N N . LYS A 1 89 ? -4.217 -6.123 -7.061 1.00 85.69 89 LYS A N 1
ATOM 701 C CA . LYS A 1 89 ? -3.346 -6.663 -6.001 1.00 85.69 89 LYS A CA 1
ATOM 702 C C . LYS A 1 89 ? -4.106 -7.365 -4.867 1.00 85.69 89 LYS A C 1
ATOM 704 O O . LYS A 1 89 ? -3.465 -8.050 -4.078 1.00 85.69 89 LYS A O 1
ATOM 709 N N . ASN A 1 90 ? -5.436 -7.236 -4.809 1.00 90.62 90 ASN A N 1
ATOM 710 C CA . ASN A 1 90 ? -6.312 -7.842 -3.796 1.00 90.62 90 ASN A CA 1
ATOM 711 C 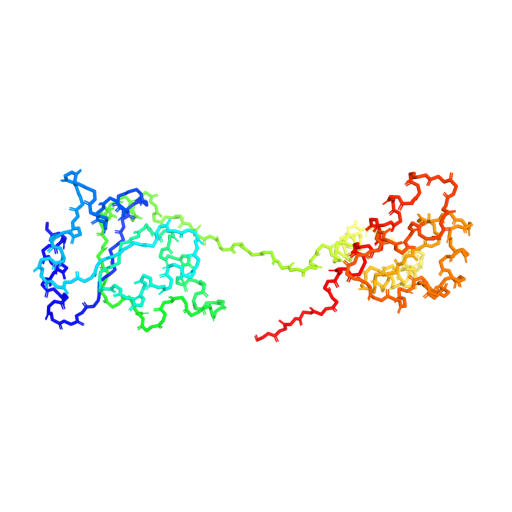C . ASN A 1 90 ? -5.863 -7.553 -2.346 1.00 90.62 90 ASN A C 1
ATOM 713 O O . ASN A 1 90 ? -5.833 -8.442 -1.494 1.00 90.62 90 ASN A O 1
ATOM 717 N N . ILE A 1 91 ? -5.465 -6.306 -2.082 1.00 92.69 91 ILE A N 1
ATOM 718 C CA . ILE A 1 91 ? -4.962 -5.851 -0.776 1.00 92.69 91 ILE A CA 1
ATOM 719 C C . ILE A 1 91 ? -6.122 -5.706 0.214 1.00 92.69 91 ILE A C 1
ATOM 721 O O . ILE A 1 91 ? -5.974 -6.008 1.395 1.00 92.69 91 ILE A O 1
ATOM 725 N N . LEU A 1 92 ? -7.295 -5.278 -0.258 1.00 93.50 92 LEU A N 1
ATOM 726 C CA . LEU A 1 92 ? -8.459 -5.028 0.600 1.00 93.50 92 LEU A CA 1
ATOM 727 C C . LEU A 1 92 ? -9.185 -6.324 0.994 1.00 93.50 92 LEU A C 1
ATOM 729 O O . LEU A 1 92 ? -9.974 -6.348 1.945 1.00 93.50 92 LEU A O 1
ATOM 733 N N . GLY A 1 93 ? -8.945 -7.414 0.260 1.00 90.06 93 GLY A N 1
ATOM 734 C CA . GLY A 1 93 ? -9.642 -8.681 0.434 1.00 90.06 93 GLY A CA 1
ATOM 735 C C . GLY A 1 93 ? -11.151 -8.519 0.236 1.00 90.06 93 GLY A C 1
ATOM 736 O O . GLY A 1 93 ? -11.622 -8.190 -0.847 1.00 90.06 93 GLY A O 1
ATOM 737 N N . LYS A 1 94 ? -11.931 -8.767 1.295 1.00 88.44 94 LYS A N 1
ATOM 738 C CA . LYS A 1 94 ? -13.400 -8.605 1.281 1.00 88.44 94 LYS A CA 1
ATOM 739 C C . LYS A 1 94 ? -13.871 -7.229 1.759 1.00 88.44 94 LYS A C 1
ATOM 741 O O . LYS A 1 94 ? -15.073 -6.987 1.802 1.00 88.44 94 LYS A O 1
ATOM 746 N N . ARG A 1 95 ? -12.956 -6.360 2.186 1.00 91.81 95 ARG A N 1
ATOM 747 C CA . ARG A 1 95 ? -13.298 -5.055 2.749 1.00 91.81 95 ARG A CA 1
ATOM 748 C C . ARG A 1 95 ? -13.690 -4.097 1.625 1.00 91.81 95 ARG A C 1
ATOM 750 O O . ARG A 1 95 ? -13.018 -4.042 0.598 1.00 91.81 95 ARG A O 1
ATOM 757 N N . ASN A 1 96 ? -14.782 -3.358 1.809 1.00 88.50 96 ASN A N 1
ATOM 758 C CA . ASN A 1 96 ? -15.351 -2.497 0.768 1.00 88.50 96 ASN A CA 1
ATOM 759 C C . ASN A 1 96 ? -15.675 -1.073 1.256 1.00 88.50 96 ASN A C 1
ATOM 761 O O . ASN A 1 96 ? -16.542 -0.424 0.685 1.00 88.50 96 ASN A O 1
ATOM 765 N N . PHE A 1 97 ? -14.991 -0.598 2.306 1.00 91.25 97 PHE A N 1
ATOM 766 C CA . PHE A 1 97 ? -15.136 0.766 2.837 1.00 91.25 97 PHE A CA 1
ATOM 767 C C . PHE A 1 97 ? -16.591 1.173 3.141 1.00 91.25 97 PHE A C 1
ATOM 769 O O . PHE A 1 97 ? -17.018 2.278 2.824 1.00 91.25 97 PHE A O 1
ATOM 776 N N . GLU A 1 98 ? -17.375 0.270 3.742 1.00 89.19 98 GLU A N 1
ATOM 777 C CA . GLU A 1 98 ? -18.804 0.495 4.019 1.00 89.19 98 GLU A CA 1
ATOM 778 C C . GLU A 1 98 ? -19.035 1.556 5.102 1.00 89.19 98 GLU A C 1
ATOM 780 O O . GLU A 1 98 ? -19.976 2.342 5.016 1.00 89.19 98 GLU A O 1
ATOM 785 N N . ASN A 1 99 ? -18.159 1.599 6.109 1.00 94.31 99 ASN A N 1
ATOM 786 C CA . ASN A 1 99 ? -18.199 2.590 7.175 1.00 94.31 99 ASN A CA 1
ATOM 787 C C . ASN A 1 99 ? -16.847 3.281 7.290 1.00 94.31 99 ASN A C 1
ATOM 789 O O . ASN A 1 99 ? -15.894 2.713 7.822 1.00 94.31 99 ASN A O 1
ATOM 793 N N . VAL A 1 100 ? -16.789 4.525 6.821 1.00 94.75 100 VAL A N 1
ATOM 794 C CA . VAL A 1 100 ? -15.589 5.358 6.892 1.00 94.75 100 VAL A CA 1
ATOM 795 C C . VAL A 1 100 ? -15.840 6.518 7.844 1.00 94.75 100 VAL A C 1
ATOM 797 O O . VAL A 1 100 ? -16.815 7.255 7.693 1.00 94.75 100 VAL A O 1
ATOM 800 N N . ILE A 1 101 ? -14.961 6.681 8.826 1.00 94.44 101 ILE A N 1
ATOM 801 C CA . ILE A 1 101 ? -14.948 7.834 9.725 1.00 94.44 101 ILE A CA 1
ATOM 802 C C . ILE A 1 101 ? -13.741 8.680 9.353 1.00 94.44 101 ILE A C 1
ATOM 804 O O . ILE A 1 101 ? -12.614 8.196 9.357 1.00 94.44 101 ILE A O 1
ATOM 808 N N . VAL A 1 102 ? -13.986 9.945 9.037 1.00 92.56 102 VAL A N 1
ATOM 809 C CA . VAL A 1 102 ? -12.941 10.912 8.707 1.00 92.56 102 VAL A CA 1
ATOM 810 C C . VAL A 1 102 ? -12.725 11.799 9.927 1.00 92.56 102 VAL A C 1
ATOM 812 O O . VAL A 1 102 ? -13.651 12.482 10.364 1.00 92.56 102 VAL A O 1
ATOM 815 N N . ASP A 1 103 ? -11.529 11.739 10.498 1.00 90.56 103 ASP A N 1
ATOM 816 C CA . ASP A 1 103 ? -11.078 12.621 11.569 1.00 90.56 103 ASP A CA 1
ATOM 817 C C . ASP A 1 103 ? -10.426 13.878 10.977 1.00 90.56 103 ASP A C 1
ATOM 819 O O . ASP A 1 103 ? -9.863 13.822 9.886 1.00 90.56 103 ASP A O 1
ATOM 823 N N . GLU A 1 104 ? -10.513 15.010 11.680 1.00 86.31 104 GLU A N 1
ATOM 824 C CA . GLU A 1 104 ? -9.961 16.302 11.220 1.00 86.31 104 GLU A CA 1
ATOM 825 C C . GLU A 1 104 ? -10.430 16.694 9.796 1.00 86.31 104 GLU A C 1
ATOM 827 O O . GLU A 1 104 ? -9.644 17.042 8.911 1.00 86.31 104 GLU A O 1
ATOM 832 N N . VAL A 1 105 ? -11.746 16.606 9.564 1.00 87.75 105 VAL A N 1
ATOM 833 C CA . VAL A 1 105 ? -12.401 16.785 8.249 1.00 87.75 105 VAL A CA 1
ATOM 834 C C . VAL A 1 105 ? -12.043 18.106 7.558 1.00 87.75 105 VAL A C 1
ATOM 836 O O . VAL A 1 105 ? -11.943 18.151 6.332 1.00 87.75 105 VAL A O 1
ATOM 839 N N . ASP A 1 106 ? -11.859 19.176 8.326 1.00 87.31 106 ASP A N 1
ATOM 840 C CA . ASP A 1 106 ? -11.459 20.491 7.827 1.00 87.31 106 ASP A CA 1
ATOM 841 C C . ASP A 1 106 ? -10.080 20.443 7.164 1.00 87.31 106 ASP A C 1
ATOM 843 O O . ASP A 1 106 ? -9.951 20.836 6.004 1.00 87.31 106 ASP A O 1
ATOM 847 N N . SER A 1 107 ? -9.087 19.860 7.835 1.00 80.62 107 SER A N 1
ATOM 848 C CA . SER A 1 107 ? -7.737 19.693 7.280 1.00 80.62 107 SER A CA 1
ATOM 849 C C . SER A 1 107 ? -7.723 18.808 6.024 1.00 80.62 107 SER A C 1
ATOM 851 O O . SER A 1 107 ? -6.956 19.023 5.082 1.00 80.62 107 SER A O 1
ATOM 853 N N . MET A 1 108 ? -8.602 17.807 5.961 1.00 81.06 108 MET A N 1
ATOM 854 C CA . MET A 1 108 ? -8.634 16.866 4.843 1.00 81.06 108 MET A CA 1
ATOM 855 C C . MET A 1 108 ? -9.342 17.430 3.613 1.00 81.06 108 MET A C 1
ATOM 857 O O . MET A 1 108 ? -8.873 17.220 2.495 1.00 81.06 108 MET A O 1
ATOM 861 N N . LEU A 1 109 ? -10.459 18.134 3.802 1.00 79.88 109 LEU A N 1
ATOM 862 C CA . LEU A 1 109 ? -11.271 18.640 2.694 1.00 79.88 109 LEU A CA 1
ATOM 863 C C . LEU A 1 109 ? -10.882 20.051 2.252 1.00 79.88 109 LEU A C 1
ATOM 865 O O . LEU A 1 109 ? -11.028 20.359 1.071 1.00 79.88 109 LEU A O 1
ATOM 869 N N . LEU A 1 110 ? -10.402 20.904 3.160 1.00 82.62 110 LEU A N 1
ATOM 870 C CA . LEU A 1 110 ? -10.020 22.275 2.820 1.00 82.62 110 LEU A CA 1
ATOM 871 C C . LEU A 1 110 ? -8.541 22.358 2.450 1.00 82.62 110 LEU A C 1
ATOM 873 O O . LEU A 1 110 ? -8.226 22.797 1.345 1.00 82.62 110 LEU A O 1
ATOM 877 N N . ASP A 1 111 ? -7.648 21.886 3.323 1.00 79.88 111 ASP A N 1
ATOM 878 C CA . ASP A 1 111 ? -6.205 22.036 3.089 1.00 79.88 111 ASP A CA 1
ATOM 879 C C . ASP A 1 111 ? -5.700 21.014 2.065 1.00 79.88 111 ASP A C 1
ATOM 881 O O . ASP A 1 111 ? -4.978 21.354 1.127 1.00 79.88 111 ASP A O 1
ATOM 885 N N . ASN A 1 112 ? -6.125 19.757 2.213 1.00 76.19 112 ASN A N 1
ATOM 886 C CA . ASN A 1 112 ? -5.685 18.652 1.363 1.00 76.19 112 ASN A CA 1
ATOM 887 C C . ASN A 1 112 ? -6.685 18.260 0.264 1.00 76.19 112 ASN A C 1
ATOM 889 O O . ASN A 1 112 ? -6.400 17.341 -0.504 1.00 76.19 112 ASN A O 1
ATOM 893 N N . GLY A 1 113 ? -7.820 18.955 0.128 1.00 75.81 113 GLY A N 1
ATOM 894 C CA . GLY A 1 113 ? -8.882 18.573 -0.815 1.00 75.81 113 GLY A CA 1
ATOM 895 C C . GLY A 1 113 ? -8.465 18.603 -2.290 1.00 75.81 113 GLY A C 1
ATOM 896 O O . GLY A 1 113 ? -9.032 17.884 -3.110 1.00 75.81 113 GLY A O 1
ATOM 897 N N . ASN A 1 114 ? -7.437 19.390 -2.620 1.00 82.94 114 ASN A N 1
ATOM 898 C CA . ASN A 1 114 ? -6.882 19.490 -3.972 1.00 82.94 114 ASN A CA 1
ATOM 899 C C . ASN A 1 114 ? -5.642 18.609 -4.196 1.00 82.94 114 ASN A C 1
ATOM 901 O O . ASN A 1 114 ? -5.088 18.604 -5.298 1.00 82.94 114 ASN A O 1
ATOM 905 N N . ASN A 1 115 ? -5.181 17.874 -3.179 1.00 81.38 115 ASN A N 1
ATOM 906 C CA . ASN A 1 115 ? -4.016 17.009 -3.317 1.00 81.38 115 ASN A CA 1
ATOM 907 C C . ASN A 1 115 ? -4.394 15.722 -4.053 1.00 81.38 115 ASN A C 1
ATOM 909 O O . ASN A 1 115 ? -5.273 14.969 -3.636 1.00 81.38 115 ASN A O 1
ATOM 913 N N . MET A 1 116 ? -3.694 15.457 -5.156 1.00 84.56 116 MET A N 1
ATOM 914 C CA . MET A 1 116 ? -3.885 14.260 -5.968 1.00 84.56 116 MET A CA 1
ATOM 915 C C . MET A 1 116 ? -2.772 13.250 -5.687 1.00 84.56 116 MET A C 1
ATOM 917 O O . MET A 1 116 ? -1.590 13.564 -5.838 1.00 84.56 116 MET A O 1
ATOM 921 N N . LEU A 1 117 ? -3.146 12.029 -5.297 1.00 86.94 117 LEU A N 1
ATOM 922 C CA . LEU A 1 117 ? -2.198 10.934 -5.115 1.00 86.94 117 LEU A CA 1
ATOM 923 C C . LEU A 1 117 ? -1.871 10.282 -6.463 1.00 86.94 117 LEU A C 1
ATOM 925 O O . LEU A 1 117 ? -2.762 9.804 -7.166 1.00 86.94 117 LEU A O 1
ATOM 929 N N . TYR A 1 118 ? -0.581 10.195 -6.783 1.00 87.62 118 TYR A N 1
ATOM 930 C CA . TYR A 1 118 ? -0.081 9.478 -7.954 1.00 87.62 118 TYR A CA 1
ATOM 931 C C . TYR A 1 118 ? 0.565 8.157 -7.539 1.00 87.62 118 TYR A C 1
ATOM 933 O O . TYR A 1 118 ? 1.395 8.122 -6.632 1.00 87.62 118 TYR A O 1
ATOM 941 N N . LEU A 1 119 ? 0.214 7.073 -8.237 1.00 83.94 119 LEU A N 1
ATOM 942 C CA . LEU A 1 119 ? 0.927 5.801 -8.137 1.00 83.94 119 LEU A CA 1
ATOM 943 C C . LEU A 1 119 ? 1.978 5.711 -9.238 1.00 83.94 119 LEU A C 1
ATOM 945 O O . LEU A 1 119 ? 1.634 5.602 -10.416 1.00 83.94 119 LEU A O 1
ATOM 949 N N . SER A 1 120 ? 3.249 5.698 -8.854 1.00 80.56 120 SER A N 1
ATOM 950 C CA . SER A 1 120 ? 4.354 5.356 -9.744 1.00 80.56 120 SER A CA 1
ATOM 951 C C . SER A 1 120 ? 4.745 3.891 -9.558 1.00 80.56 120 SER A C 1
ATOM 953 O O . SER A 1 120 ? 4.853 3.393 -8.439 1.00 80.56 120 SER A O 1
ATOM 955 N N . HIS A 1 121 ? 4.958 3.196 -10.672 1.00 71.00 121 HIS A N 1
ATOM 956 C CA . HIS A 1 121 ? 5.538 1.858 -10.694 1.00 71.00 121 HIS A CA 1
ATOM 957 C C . HIS A 1 121 ? 6.585 1.797 -11.795 1.00 71.00 121 HIS A C 1
ATOM 959 O O . HIS A 1 121 ? 6.362 2.309 -12.895 1.00 71.00 121 HIS A O 1
ATOM 965 N N . ASP A 1 122 ? 7.692 1.118 -11.516 1.00 68.88 122 ASP A N 1
ATOM 966 C CA . ASP A 1 122 ? 8.695 0.845 -12.532 1.00 68.88 122 ASP A CA 1
ATOM 967 C C . ASP A 1 122 ? 8.159 -0.208 -13.498 1.00 68.88 122 ASP A C 1
ATOM 969 O O . ASP A 1 122 ? 7.894 -1.357 -13.130 1.00 68.88 122 ASP A O 1
ATOM 973 N N . ILE A 1 123 ? 7.991 0.190 -14.756 1.00 71.19 123 ILE A N 1
ATOM 974 C CA . ILE A 1 123 ? 7.708 -0.750 -15.834 1.00 71.19 123 ILE A CA 1
ATOM 975 C C . ILE A 1 123 ? 9.061 -1.309 -16.288 1.00 71.19 123 ILE A C 1
ATOM 977 O O . ILE A 1 123 ? 9.868 -0.566 -16.864 1.00 71.19 123 ILE A O 1
ATOM 981 N N . PRO A 1 124 ? 9.343 -2.603 -16.043 1.00 65.12 124 PRO A N 1
ATOM 982 C CA . PRO A 1 124 ? 10.624 -3.183 -16.404 1.00 65.12 124 PRO A CA 1
ATOM 983 C C . PRO A 1 124 ? 10.844 -3.074 -17.915 1.00 65.12 124 PRO A C 1
ATOM 985 O O . PRO A 1 124 ? 9.915 -3.211 -18.709 1.00 65.12 124 PRO A O 1
ATOM 988 N N . ASN A 1 125 ? 12.100 -2.868 -18.310 1.00 64.62 125 ASN A N 1
ATOM 989 C CA . ASN A 1 125 ? 12.550 -2.740 -19.699 1.00 64.62 125 ASN A CA 1
ATOM 990 C C . ASN A 1 125 ? 12.103 -1.472 -20.459 1.00 64.62 125 ASN A C 1
ATOM 992 O O . ASN A 1 125 ? 12.425 -1.375 -21.643 1.00 64.62 125 ASN A O 1
ATOM 996 N N . MET A 1 126 ? 11.466 -0.476 -19.825 1.00 69.06 126 MET A N 1
ATOM 997 C CA . MET A 1 126 ? 11.216 0.825 -20.482 1.00 69.06 126 MET A CA 1
ATOM 998 C C . MET A 1 126 ? 12.510 1.538 -20.898 1.00 69.06 126 MET A C 1
ATOM 1000 O O . MET A 1 126 ? 12.546 2.179 -21.945 1.00 69.06 126 MET A O 1
ATOM 1004 N N . GLU A 1 127 ? 13.596 1.356 -20.143 1.00 68.81 127 GLU A N 1
ATOM 1005 C CA . GLU A 1 127 ? 14.929 1.872 -20.489 1.00 68.81 127 GLU A CA 1
ATOM 1006 C C . GLU A 1 127 ? 15.414 1.374 -21.859 1.00 68.81 127 GLU A C 1
ATOM 1008 O O . GLU A 1 127 ? 16.080 2.101 -22.587 1.00 68.81 127 GLU A O 1
ATOM 1013 N N . ARG A 1 128 ? 15.020 0.163 -22.276 1.00 67.25 128 ARG A N 1
ATOM 1014 C CA . ARG A 1 128 ? 15.424 -0.400 -23.578 1.00 67.25 128 ARG A CA 1
ATOM 1015 C C . ARG A 1 128 ? 14.731 0.270 -24.759 1.00 67.25 128 ARG A C 1
ATOM 1017 O O . ARG A 1 128 ? 15.185 0.154 -25.890 1.00 67.25 128 ARG A O 1
ATOM 1024 N N . LEU A 1 129 ? 13.629 0.973 -24.506 1.00 72.69 129 LEU A N 1
ATOM 1025 C CA . LEU A 1 129 ? 12.949 1.775 -25.517 1.00 72.69 129 LEU A CA 1
ATOM 1026 C C . LEU A 1 129 ? 13.570 3.167 -25.650 1.00 72.69 129 LEU A C 1
ATOM 1028 O O . LEU A 1 129 ? 13.157 3.918 -26.527 1.00 72.69 129 LEU A O 1
ATOM 1032 N N . GLN A 1 130 ? 14.573 3.520 -24.838 1.00 76.25 130 GLN A N 1
ATOM 1033 C CA . GLN A 1 130 ? 15.214 4.831 -24.899 1.00 76.25 130 GLN A CA 1
ATOM 1034 C C . GLN A 1 130 ? 15.784 5.122 -26.293 1.00 76.25 130 GLN A C 1
ATOM 1036 O O . GLN A 1 130 ? 15.526 6.195 -26.835 1.00 76.25 130 GLN A O 1
ATOM 1041 N N . SER A 1 131 ? 16.473 4.159 -26.913 1.00 70.75 131 SER A N 1
ATOM 1042 C CA . SER A 1 131 ? 16.993 4.282 -28.284 1.00 70.75 131 SER A CA 1
ATOM 1043 C C . SER A 1 131 ? 15.872 4.545 -29.298 1.00 70.75 131 SER A C 1
ATOM 1045 O O . SER A 1 131 ? 16.005 5.412 -30.163 1.00 70.75 131 SER A O 1
ATOM 1047 N N . LEU A 1 132 ? 14.726 3.869 -29.143 1.00 74.38 132 LEU A N 1
ATOM 1048 C CA . LEU A 1 132 ? 13.541 4.073 -29.979 1.00 74.38 132 LEU A CA 1
ATOM 1049 C C . LEU A 1 132 ? 12.902 5.449 -29.743 1.00 74.38 132 LEU A C 1
ATOM 1051 O O . LEU A 1 132 ? 12.538 6.126 -30.700 1.00 74.38 132 LEU A O 1
ATOM 1055 N N . PHE A 1 133 ? 12.790 5.897 -28.493 1.00 80.75 133 PHE A N 1
ATOM 1056 C CA . PHE A 1 133 ? 12.245 7.216 -28.171 1.00 80.75 133 PHE A CA 1
ATOM 1057 C C . PHE A 1 133 ? 13.143 8.347 -28.675 1.00 80.75 133 PHE A C 1
ATOM 1059 O O . PHE A 1 133 ? 12.635 9.320 -29.229 1.00 80.75 133 PHE A O 1
ATOM 1066 N N . ILE A 1 134 ? 14.467 8.205 -28.556 1.00 76.88 134 ILE A N 1
ATOM 1067 C CA . ILE A 1 134 ? 15.436 9.147 -29.133 1.00 76.88 134 ILE A CA 1
ATOM 1068 C C . ILE A 1 134 ? 15.298 9.175 -30.657 1.00 76.88 134 ILE A C 1
ATOM 1070 O O . ILE A 1 134 ? 15.322 10.255 -31.249 1.00 76.88 134 ILE A O 1
ATOM 1074 N N . PHE A 1 135 ? 15.123 8.012 -31.290 1.00 72.75 135 PHE A N 1
ATOM 1075 C CA . PHE A 1 135 ? 14.874 7.925 -32.725 1.00 72.75 135 PHE A CA 1
ATOM 1076 C C . PHE A 1 135 ? 13.591 8.667 -33.126 1.00 72.75 135 PHE A C 1
ATOM 1078 O O . PHE A 1 135 ? 13.661 9.574 -33.949 1.00 72.75 135 PHE A O 1
ATOM 1085 N N . ILE A 1 136 ? 12.453 8.369 -32.488 1.00 78.56 136 ILE A N 1
ATOM 1086 C CA . ILE A 1 136 ? 11.171 9.043 -32.754 1.00 78.56 136 ILE A CA 1
ATOM 1087 C C . ILE A 1 136 ? 11.303 10.556 -32.551 1.00 78.56 136 ILE A C 1
ATOM 1089 O O . ILE A 1 136 ? 10.870 11.336 -33.396 1.00 78.56 136 ILE A O 1
ATOM 1093 N N . TRP A 1 137 ? 11.935 10.987 -31.457 1.00 82.38 137 TRP A N 1
ATOM 1094 C CA . TRP A 1 137 ? 12.137 12.405 -31.165 1.00 82.38 137 TRP A CA 1
ATOM 1095 C C . TRP A 1 137 ? 12.987 13.098 -32.234 1.00 82.38 137 TRP A C 1
ATOM 1097 O O . TRP A 1 137 ? 12.657 14.212 -32.646 1.00 82.38 137 TRP A O 1
ATOM 1107 N N . ARG A 1 138 ? 14.051 12.441 -32.720 1.00 72.31 138 ARG A N 1
ATOM 1108 C CA . ARG A 1 138 ? 14.856 12.942 -33.844 1.00 72.31 138 ARG A CA 1
ATOM 1109 C C . ARG A 1 138 ? 14.027 13.027 -35.122 1.00 72.31 138 ARG A C 1
ATOM 1111 O O . ARG A 1 138 ? 14.095 14.048 -35.792 1.00 72.31 138 ARG A O 1
ATOM 1118 N N . SER A 1 139 ? 13.223 12.011 -35.427 1.00 68.81 139 SER A N 1
ATOM 1119 C CA . SER A 1 139 ? 12.355 12.000 -36.609 1.00 68.81 139 SER A CA 1
ATOM 1120 C C . SER A 1 139 ? 11.313 13.117 -36.591 1.00 68.81 139 SER A C 1
ATOM 1122 O O . SER A 1 139 ? 11.059 13.722 -37.625 1.00 68.81 139 SER A O 1
ATOM 1124 N N . VAL A 1 140 ? 10.724 13.409 -35.428 1.00 77.81 140 VAL A N 1
ATOM 1125 C CA . VAL A 1 140 ? 9.711 14.468 -35.281 1.00 77.81 140 VAL A CA 1
ATOM 1126 C C . VAL A 1 140 ? 10.336 15.864 -35.349 1.00 77.81 140 VAL A C 1
ATOM 1128 O O . VAL A 1 140 ? 9.726 16.774 -35.902 1.00 77.81 140 VAL A O 1
ATOM 1131 N N . ASN A 1 141 ? 11.541 16.043 -34.798 1.00 78.12 141 ASN A N 1
ATOM 1132 C CA . ASN A 1 141 ? 12.167 17.362 -34.664 1.00 78.12 141 ASN A CA 1
ATOM 1133 C C . ASN A 1 141 ? 13.213 17.691 -35.740 1.00 78.12 141 ASN A C 1
ATOM 1135 O O . ASN A 1 141 ? 13.773 18.788 -35.715 1.00 78.12 141 ASN A O 1
ATOM 1139 N N . GLN A 1 142 ? 13.508 16.785 -36.677 1.00 66.56 142 GLN A N 1
ATOM 1140 C CA . GLN A 1 142 ? 14.378 17.114 -37.803 1.00 66.56 142 GLN A CA 1
ATOM 1141 C C . GLN A 1 142 ? 13.597 17.826 -38.917 1.00 66.56 142 GLN A C 1
ATOM 1143 O O . GLN A 1 142 ? 12.574 17.313 -39.372 1.00 66.56 142 GLN A O 1
ATOM 1148 N N . PRO A 1 143 ? 14.077 18.985 -39.409 1.00 59.62 143 PRO A N 1
ATOM 1149 C CA . PRO A 1 143 ? 13.493 19.626 -40.577 1.00 59.62 143 PRO A CA 1
ATOM 1150 C C . PRO A 1 143 ? 13.805 18.781 -41.818 1.00 59.62 143 PRO A C 1
ATOM 1152 O O . PRO A 1 143 ? 14.946 18.713 -42.273 1.00 59.62 143 PRO A O 1
ATOM 1155 N N . VAL A 1 144 ? 12.793 18.103 -42.354 1.00 58.81 144 VAL A N 1
ATOM 1156 C CA . VAL A 1 144 ? 12.916 17.339 -43.598 1.00 58.81 144 VAL A CA 1
ATOM 1157 C C . VAL A 1 144 ? 12.789 18.306 -44.771 1.00 58.81 144 VAL A C 1
ATOM 1159 O O . VAL A 1 144 ? 11.706 18.820 -45.036 1.00 58.81 144 VAL A O 1
ATOM 1162 N N . ASN A 1 145 ? 13.894 18.540 -45.481 1.00 59.84 145 ASN A N 1
ATOM 1163 C CA . ASN A 1 145 ? 13.912 19.402 -46.667 1.00 59.84 145 ASN A CA 1
ATOM 1164 C C . ASN A 1 145 ? 13.813 18.608 -47.987 1.00 59.84 145 ASN A C 1
ATOM 1166 O O . ASN A 1 145 ? 13.479 19.194 -49.016 1.00 59.84 145 ASN A O 1
ATOM 1170 N N . SER A 1 146 ? 14.066 17.288 -47.986 1.00 61.09 146 SER A N 1
ATOM 1171 C CA . SER A 1 146 ? 13.949 16.424 -49.174 1.00 61.09 146 SER A CA 1
ATOM 1172 C C . SER A 1 146 ? 13.752 14.932 -48.832 1.00 61.09 146 SER A C 1
ATOM 1174 O O . SER A 1 146 ? 14.075 14.484 -47.732 1.00 61.09 146 SER A O 1
ATOM 1176 N N . LEU A 1 147 ? 13.236 14.146 -49.788 1.00 58.88 147 LEU A N 1
ATOM 1177 C CA . LEU A 1 147 ? 13.051 12.686 -49.677 1.00 58.88 147 LEU A CA 1
ATOM 1178 C C . LEU A 1 147 ? 14.375 11.895 -49.671 1.00 58.88 147 LEU A C 1
ATOM 1180 O O . LEU A 1 147 ? 14.427 10.802 -49.109 1.00 58.88 147 LEU A O 1
ATOM 1184 N N . ASP A 1 148 ? 15.447 12.441 -50.247 1.00 60.56 148 ASP A N 1
ATOM 1185 C CA . ASP A 1 148 ? 16.765 11.789 -50.279 1.00 60.56 148 ASP A CA 1
ATOM 1186 C C . ASP A 1 148 ? 17.510 11.902 -48.940 1.00 60.56 148 ASP A C 1
ATOM 1188 O O . ASP A 1 148 ? 18.270 11.001 -48.574 1.00 60.56 148 ASP A O 1
ATOM 1192 N N . ASP A 1 149 ? 17.249 12.962 -48.168 1.00 59.78 149 ASP A N 1
ATOM 1193 C CA . ASP A 1 149 ? 17.779 13.102 -46.808 1.00 59.78 149 ASP A CA 1
ATOM 1194 C C . ASP A 1 149 ? 17.168 12.053 -45.864 1.00 59.78 149 ASP A C 1
ATOM 1196 O O . ASP A 1 149 ? 17.874 11.490 -45.025 1.00 59.78 149 ASP A O 1
ATOM 1200 N N . LEU A 1 150 ? 15.889 11.700 -46.060 1.00 55.91 150 LEU A N 1
ATOM 1201 C CA . LEU A 1 150 ? 15.238 10.612 -45.324 1.00 55.91 150 LEU A CA 1
ATOM 1202 C C . LEU A 1 150 ? 15.951 9.272 -45.567 1.00 55.91 150 LEU A C 1
ATOM 1204 O O . LEU A 1 150 ? 16.289 8.580 -44.620 1.00 55.91 150 LEU A O 1
ATOM 1208 N N . ASN A 1 151 ? 16.289 8.895 -46.798 1.00 57.16 151 ASN A N 1
ATOM 1209 C CA . ASN A 1 151 ? 16.941 7.593 -47.015 1.00 57.16 151 ASN A CA 1
ATOM 1210 C C . ASN A 1 151 ? 18.376 7.512 -46.456 1.00 57.16 151 ASN A C 1
ATOM 1212 O O . ASN A 1 151 ? 18.834 6.423 -46.122 1.00 57.16 151 ASN A O 1
ATOM 1216 N N . LYS A 1 152 ? 19.083 8.643 -46.314 1.00 58.66 152 LYS A N 1
ATOM 1217 C CA . LYS A 1 152 ? 20.418 8.687 -45.682 1.00 58.66 152 LYS A CA 1
ATOM 1218 C C . LYS A 1 152 ? 20.372 8.698 -44.155 1.00 58.66 152 LYS A C 1
ATOM 1220 O O . LYS A 1 152 ? 21.288 8.183 -43.521 1.00 58.66 152 LYS A O 1
ATOM 1225 N N . ILE A 1 153 ? 19.340 9.300 -43.566 1.00 55.78 153 ILE A N 1
ATOM 1226 C CA . ILE A 1 153 ? 19.143 9.328 -42.109 1.00 55.78 153 ILE A CA 1
ATOM 1227 C C . ILE A 1 153 ? 18.581 7.985 -41.609 1.00 55.78 153 ILE A C 1
ATOM 1229 O O . ILE A 1 153 ? 18.856 7.575 -40.481 1.00 55.78 153 ILE A O 1
ATOM 1233 N N . TYR A 1 154 ? 17.818 7.285 -42.448 1.00 57.97 154 TYR A N 1
ATOM 1234 C CA . TYR A 1 154 ? 17.089 6.077 -42.084 1.00 57.97 154 TYR A CA 1
ATOM 1235 C C . TYR A 1 154 ? 17.803 4.822 -42.597 1.00 57.97 154 TYR A C 1
ATOM 1237 O O . TYR A 1 154 ? 17.305 4.123 -43.482 1.00 57.97 154 TYR A O 1
ATOM 1245 N N . ASP A 1 155 ? 18.940 4.472 -41.989 1.00 66.06 155 ASP A N 1
ATOM 1246 C CA . ASP A 1 155 ? 19.429 3.094 -42.083 1.00 66.06 155 ASP A CA 1
ATOM 1247 C C . ASP A 1 155 ? 18.588 2.199 -41.158 1.00 66.06 155 ASP A C 1
ATOM 1249 O O . ASP A 1 155 ? 18.944 1.876 -40.020 1.00 66.06 155 ASP A O 1
ATOM 1253 N N . ASN A 1 156 ? 17.404 1.832 -41.657 1.00 61.66 156 ASN A N 1
ATOM 1254 C CA . ASN A 1 156 ? 16.485 0.923 -40.979 1.00 61.66 156 ASN A CA 1
ATOM 1255 C C . ASN A 1 156 ? 17.161 -0.402 -40.608 1.00 61.66 156 ASN A C 1
ATOM 1257 O O . ASN A 1 156 ? 16.737 -1.033 -39.641 1.00 61.66 156 ASN A O 1
ATOM 1261 N N . ALA A 1 157 ? 18.192 -0.831 -41.346 1.00 63.66 157 ALA A N 1
ATOM 1262 C CA . ALA A 1 157 ? 18.927 -2.041 -41.015 1.00 63.66 157 ALA A CA 1
ATOM 1263 C C . ALA A 1 157 ? 19.783 -1.822 -39.764 1.00 63.66 157 ALA A C 1
ATOM 1265 O O . ALA A 1 157 ? 19.662 -2.610 -38.831 1.00 63.66 157 ALA A O 1
ATOM 1266 N N . ALA A 1 158 ? 20.548 -0.729 -39.687 1.00 65.44 158 ALA A N 1
ATOM 1267 C CA . ALA A 1 158 ? 21.366 -0.410 -38.513 1.00 65.44 158 ALA A CA 1
ATOM 1268 C C . ALA A 1 158 ? 20.527 -0.187 -37.239 1.00 65.44 158 ALA A C 1
ATOM 1270 O O . ALA A 1 158 ? 20.874 -0.683 -36.168 1.00 65.44 158 ALA A O 1
ATOM 1271 N N . ILE A 1 159 ? 19.386 0.502 -37.348 1.00 62.03 159 ILE A N 1
ATOM 1272 C CA . ILE A 1 159 ? 18.500 0.758 -36.197 1.00 62.03 159 ILE A CA 1
ATOM 1273 C C . ILE A 1 159 ? 17.799 -0.527 -35.751 1.00 62.03 159 ILE A C 1
ATOM 1275 O O . ILE A 1 159 ? 17.744 -0.825 -34.558 1.00 62.03 159 ILE A O 1
ATOM 1279 N N . LYS A 1 160 ? 17.282 -1.319 -36.698 1.00 64.38 160 LYS A N 1
ATOM 1280 C CA . LYS A 1 160 ? 16.680 -2.621 -36.389 1.00 64.38 160 LYS A CA 1
ATOM 1281 C C . LYS A 1 160 ? 17.705 -3.552 -35.749 1.00 64.38 160 LYS A C 1
ATOM 1283 O O . LYS A 1 160 ? 17.359 -4.248 -34.801 1.00 64.38 160 LYS A O 1
ATOM 1288 N N . GLN A 1 161 ? 18.938 -3.537 -36.242 1.00 65.06 161 GLN A N 1
ATOM 1289 C CA . GLN A 1 161 ? 20.043 -4.318 -35.709 1.00 65.06 161 GLN A CA 1
ATOM 1290 C C . GLN A 1 161 ? 20.356 -3.906 -34.262 1.00 65.06 161 GLN A C 1
ATOM 1292 O O . GLN A 1 161 ? 20.276 -4.757 -33.384 1.00 65.06 161 GLN A O 1
ATOM 1297 N N . SER A 1 162 ? 20.521 -2.608 -33.989 1.00 62.09 162 SER A N 1
ATOM 1298 C CA . SER A 1 162 ? 20.742 -2.080 -32.632 1.00 62.09 162 SER A CA 1
ATOM 1299 C C . SER A 1 162 ? 19.599 -2.406 -31.659 1.00 62.09 162 SER A C 1
ATOM 1301 O O . SER A 1 162 ? 19.844 -2.818 -30.527 1.00 62.09 162 SER A O 1
ATOM 1303 N N . ILE A 1 163 ? 18.337 -2.300 -32.093 1.00 63.56 163 ILE A N 1
ATOM 1304 C CA . ILE A 1 163 ? 17.176 -2.643 -31.253 1.00 63.56 163 ILE A CA 1
ATOM 1305 C C . ILE A 1 163 ? 17.119 -4.153 -30.978 1.00 63.56 163 ILE A C 1
ATOM 1307 O O . ILE A 1 163 ? 16.849 -4.571 -29.853 1.00 63.56 163 ILE A O 1
ATOM 1311 N N . ILE A 1 164 ? 17.374 -4.991 -31.988 1.00 62.91 164 ILE A N 1
ATOM 1312 C CA . ILE A 1 164 ? 17.455 -6.450 -31.826 1.00 62.91 164 ILE A CA 1
ATOM 1313 C C . ILE A 1 164 ? 18.610 -6.802 -30.878 1.00 62.91 164 ILE A C 1
ATOM 1315 O O . ILE A 1 164 ? 18.441 -7.635 -29.989 1.00 62.91 164 ILE A O 1
ATOM 1319 N N . GLU A 1 165 ? 19.758 -6.149 -31.005 1.00 63.69 165 GLU A N 1
ATOM 1320 C CA . GLU A 1 165 ? 20.914 -6.334 -30.130 1.00 63.69 165 GLU A CA 1
ATOM 1321 C C . GLU A 1 165 ? 20.607 -5.982 -28.664 1.00 63.69 165 GLU A C 1
ATOM 1323 O O . GLU A 1 165 ? 20.870 -6.796 -27.767 1.00 63.69 165 GLU A O 1
ATOM 1328 N N . ASP A 1 166 ? 19.944 -4.849 -28.421 1.00 59.09 166 ASP A N 1
ATOM 1329 C CA . ASP A 1 166 ? 19.503 -4.424 -27.087 1.00 59.09 166 ASP A CA 1
ATOM 1330 C C . ASP A 1 166 ? 18.446 -5.370 -26.484 1.00 59.09 166 ASP A C 1
ATOM 1332 O O . ASP A 1 166 ? 18.488 -5.709 -25.288 1.00 59.09 166 ASP A O 1
ATOM 1336 N N . ILE A 1 167 ? 17.509 -5.854 -27.308 1.00 59.47 167 ILE A N 1
ATOM 1337 C CA . ILE A 1 167 ? 16.452 -6.788 -26.893 1.00 59.47 167 ILE A CA 1
ATOM 1338 C C . ILE A 1 167 ? 17.031 -8.171 -26.561 1.00 59.47 167 ILE A C 1
ATOM 1340 O O . ILE A 1 167 ? 16.687 -8.742 -25.518 1.00 59.47 167 ILE A O 1
ATOM 1344 N N . HIS A 1 168 ? 17.914 -8.708 -27.407 1.00 59.00 168 HIS A N 1
ATOM 1345 C CA . HIS A 1 168 ? 18.450 -10.065 -27.265 1.00 59.00 168 HIS A CA 1
ATOM 1346 C C . HIS A 1 168 ? 19.634 -10.165 -26.294 1.00 59.00 168 HIS A C 1
ATOM 1348 O O . HIS A 1 168 ? 19.924 -11.264 -25.813 1.00 59.00 168 HIS A O 1
ATOM 1354 N N . GLY A 1 169 ? 20.269 -9.041 -25.946 1.00 61.41 169 GLY A N 1
ATOM 1355 C CA . GLY A 1 169 ? 21.434 -9.025 -25.067 1.00 61.41 169 GLY A CA 1
ATOM 1356 C C . GLY A 1 169 ? 22.605 -9.751 -25.704 1.00 61.41 169 GLY A C 1
ATOM 1357 O O . GLY A 1 169 ? 23.031 -10.799 -25.225 1.00 61.41 169 GLY A O 1
ATOM 1358 N N . MET A 1 170 ? 23.078 -9.215 -26.821 1.00 68.69 170 MET A N 1
ATOM 1359 C CA . MET A 1 170 ? 24.282 -9.699 -27.491 1.00 68.69 170 MET A CA 1
ATOM 1360 C C . MET A 1 170 ? 25.493 -8.916 -26.975 1.00 68.69 170 MET A C 1
ATOM 1362 O O . MET A 1 170 ? 25.361 -7.756 -26.591 1.00 68.69 170 MET A O 1
ATOM 1366 N N . ILE A 1 171 ? 26.650 -9.575 -26.892 1.00 72.50 171 ILE A N 1
ATOM 1367 C CA . ILE A 1 171 ? 27.930 -8.891 -26.679 1.00 72.50 171 ILE A CA 1
ATOM 1368 C C . ILE A 1 171 ? 28.403 -8.405 -28.037 1.00 72.50 171 ILE A C 1
ATOM 1370 O O . ILE A 1 171 ? 28.456 -9.197 -28.980 1.00 72.50 171 ILE A O 1
ATOM 1374 N N . MET A 1 172 ? 28.791 -7.140 -28.129 1.00 69.19 172 MET A N 1
ATOM 1375 C CA . MET A 1 172 ? 29.258 -6.592 -29.394 1.00 69.19 172 MET A CA 1
ATOM 1376 C C . MET A 1 172 ? 30.760 -6.803 -29.600 1.00 69.19 172 MET A C 1
ATOM 1378 O O . MET A 1 172 ? 31.548 -6.912 -28.656 1.00 69.19 172 MET A O 1
ATOM 1382 N N . ARG A 1 173 ? 31.177 -6.820 -30.870 1.00 70.25 173 ARG A N 1
ATOM 1383 C CA . ARG A 1 173 ? 32.592 -6.961 -31.254 1.00 70.25 173 ARG A CA 1
ATOM 1384 C C . ARG A 1 173 ? 33.437 -5.728 -30.934 1.00 70.25 173 ARG A C 1
ATOM 1386 O O . ARG A 1 173 ? 34.648 -5.856 -30.807 1.00 70.25 173 ARG A O 1
ATOM 1393 N N . ASP A 1 174 ? 32.826 -4.556 -30.828 1.00 72.38 174 ASP A N 1
ATOM 1394 C CA . ASP A 1 174 ? 33.461 -3.291 -30.443 1.00 72.38 174 ASP A CA 1
ATOM 1395 C C . ASP A 1 174 ? 33.528 -3.097 -28.914 1.00 72.38 174 ASP A C 1
ATOM 1397 O O . ASP A 1 174 ? 34.371 -2.349 -28.418 1.00 72.38 174 ASP A O 1
ATOM 1401 N N . GLU A 1 175 ? 32.706 -3.818 -28.146 1.00 67.75 175 GLU A N 1
ATOM 1402 C CA . GLU A 1 175 ? 32.721 -3.801 -26.676 1.00 67.75 175 GLU A CA 1
ATOM 1403 C C . GLU A 1 175 ? 33.881 -4.597 -26.052 1.00 67.75 175 GLU A C 1
ATOM 1405 O O . GLU A 1 175 ? 34.202 -4.403 -24.867 1.00 67.75 175 GLU A O 1
ATOM 1410 N N . VAL A 1 176 ? 34.488 -5.508 -26.823 1.00 74.25 176 VAL A N 1
ATOM 1411 C CA . VAL A 1 176 ? 35.437 -6.521 -26.348 1.00 74.25 176 VAL A CA 1
ATOM 1412 C C . VAL A 1 176 ? 36.644 -6.639 -27.285 1.00 74.25 176 VAL A C 1
ATOM 1414 O O . VAL A 1 176 ? 36.502 -6.735 -28.497 1.00 74.25 176 VAL A O 1
ATOM 1417 N N . ASP A 1 177 ? 37.853 -6.709 -26.718 1.00 78.69 177 ASP A N 1
ATOM 1418 C CA . ASP A 1 177 ? 39.089 -6.894 -27.489 1.00 78.69 177 ASP A CA 1
ATOM 1419 C C . ASP A 1 177 ? 39.039 -8.164 -28.367 1.00 78.69 177 ASP A C 1
ATOM 1421 O O . ASP A 1 177 ? 38.586 -9.226 -27.929 1.00 78.69 177 ASP A O 1
ATOM 1425 N N . ALA A 1 178 ? 39.614 -8.109 -29.575 1.00 77.19 178 ALA A N 1
ATOM 1426 C CA . ALA A 1 178 ? 39.567 -9.210 -30.548 1.00 77.19 178 ALA A CA 1
ATOM 1427 C C . ALA A 1 178 ? 40.083 -10.562 -30.002 1.00 77.19 178 ALA A C 1
ATOM 1429 O O . ALA A 1 178 ? 39.545 -11.621 -30.330 1.00 77.19 178 ALA A O 1
ATOM 1430 N N . GLY A 1 179 ? 41.098 -10.541 -29.130 1.00 76.94 179 GLY A N 1
ATOM 1431 C CA . GLY A 1 179 ? 41.621 -11.753 -28.482 1.00 76.94 179 GLY A CA 1
ATOM 14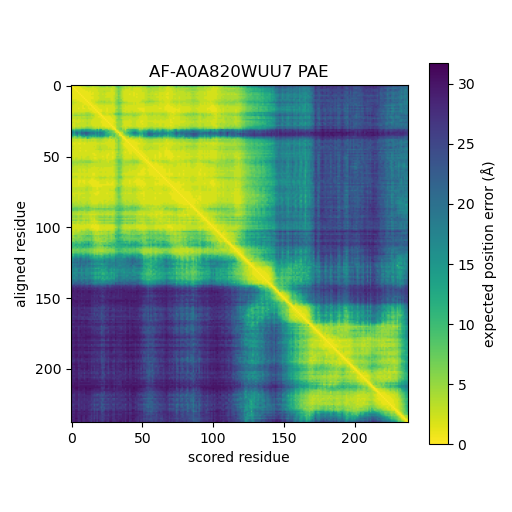32 C C . GLY A 1 179 ? 40.665 -12.357 -27.446 1.00 76.94 179 GLY A C 1
ATOM 1433 O O . GLY A 1 179 ? 40.615 -13.575 -27.281 1.00 76.94 179 GLY A O 1
ATOM 1434 N N . VAL A 1 180 ? 39.867 -11.521 -26.779 1.00 78.88 180 VAL A N 1
ATOM 1435 C CA . VAL A 1 180 ? 38.850 -11.960 -25.814 1.00 78.88 180 VAL A CA 1
ATOM 1436 C C . VAL A 1 180 ? 37.630 -12.511 -26.548 1.00 78.88 180 VAL A C 1
ATOM 1438 O O . VAL A 1 180 ? 37.121 -13.564 -26.166 1.00 78.88 180 VAL A O 1
ATOM 1441 N N . TRP A 1 181 ? 37.234 -11.883 -27.659 1.00 79.44 181 TRP A N 1
ATOM 1442 C CA . TRP A 1 181 ? 36.178 -12.387 -28.542 1.00 79.44 181 TRP A CA 1
ATOM 1443 C C . TRP A 1 181 ? 36.466 -13.815 -29.029 1.00 79.44 181 TRP A C 1
ATOM 1445 O O . TRP A 1 181 ? 35.638 -14.716 -28.891 1.00 79.44 181 TRP A O 1
ATOM 1455 N N . GLN A 1 182 ? 37.685 -14.066 -29.519 1.00 79.06 182 GLN A N 1
ATOM 1456 C CA . GLN A 1 182 ? 38.088 -15.403 -29.969 1.00 79.06 182 GLN A CA 1
ATOM 1457 C C . GLN A 1 182 ? 38.102 -16.440 -28.835 1.00 79.06 182 GLN A C 1
ATOM 1459 O O . GLN A 1 182 ? 37.727 -17.594 -29.048 1.00 79.06 182 GLN A O 1
ATOM 1464 N N . ALA A 1 183 ? 38.497 -16.049 -27.620 1.00 80.12 183 ALA A N 1
ATOM 1465 C CA . ALA A 1 183 ? 38.464 -16.938 -26.459 1.00 80.12 183 ALA A CA 1
ATOM 1466 C C . ALA A 1 183 ? 37.027 -17.302 -26.042 1.00 80.12 183 ALA A C 1
ATOM 1468 O O . ALA A 1 183 ? 36.759 -18.445 -25.657 1.00 80.12 183 ALA A O 1
ATOM 1469 N N . LEU A 1 184 ? 36.089 -16.358 -26.157 1.00 79.31 184 LEU A N 1
ATOM 1470 C CA . LEU A 1 184 ? 34.669 -16.583 -25.880 1.00 79.31 184 LEU A CA 1
ATOM 1471 C C . LEU A 1 184 ? 34.015 -17.508 -26.914 1.00 79.31 184 LEU A C 1
ATOM 1473 O O . LEU A 1 184 ? 33.266 -18.406 -26.524 1.00 79.31 184 LEU A O 1
ATOM 1477 N N . LEU A 1 185 ? 34.367 -17.366 -28.196 1.00 81.56 185 LEU A N 1
ATOM 1478 C CA . LEU A 1 185 ? 33.950 -18.294 -29.254 1.00 81.56 185 LEU A CA 1
ATOM 1479 C C . LEU A 1 185 ? 34.513 -19.702 -29.021 1.00 81.56 185 LEU A C 1
ATOM 1481 O O . LEU A 1 185 ? 33.784 -20.693 -29.058 1.00 81.56 185 LEU A O 1
ATOM 1485 N N . LYS A 1 186 ? 35.812 -19.807 -28.711 1.00 81.69 186 LYS A N 1
ATOM 1486 C CA . LYS A 1 186 ? 36.485 -21.098 -28.494 1.00 81.69 186 LYS A CA 1
ATOM 1487 C C . LYS A 1 186 ? 35.949 -21.842 -27.270 1.00 81.69 186 LYS A C 1
ATOM 1489 O O . LYS A 1 186 ? 35.857 -23.067 -27.284 1.00 81.69 186 LYS A O 1
ATOM 1494 N N . SER A 1 187 ? 35.579 -21.105 -26.226 1.00 79.75 187 SER A N 1
ATOM 1495 C CA . SER A 1 187 ? 34.938 -21.654 -25.024 1.00 79.75 187 SER A CA 1
ATOM 1496 C C . SER A 1 187 ? 33.444 -21.937 -25.200 1.00 79.75 187 SER A C 1
ATOM 1498 O O . SER A 1 187 ? 32.815 -22.414 -24.257 1.00 79.75 187 SER A O 1
ATOM 1500 N N . LYS A 1 188 ? 32.880 -21.662 -26.388 1.00 80.75 188 LYS A N 1
ATOM 1501 C CA . LYS A 1 188 ? 31.444 -21.748 -26.688 1.00 80.75 188 LYS A CA 1
ATOM 1502 C C . LYS A 1 188 ? 30.586 -20.950 -25.706 1.00 80.75 188 LYS A C 1
ATOM 1504 O O . LYS A 1 188 ? 29.448 -21.317 -25.440 1.00 80.75 188 LYS A O 1
ATOM 1509 N N . THR A 1 189 ? 31.136 -19.871 -25.151 1.00 78.69 189 THR A N 1
ATOM 1510 C CA . THR A 1 189 ? 30.390 -18.977 -24.259 1.00 78.69 189 THR A CA 1
ATOM 1511 C C . THR A 1 189 ? 29.420 -18.121 -25.071 1.00 78.69 189 THR A C 1
ATOM 1513 O O . THR A 1 189 ? 28.295 -17.895 -24.626 1.00 78.69 189 THR A O 1
ATOM 1516 N N . ILE A 1 190 ? 29.841 -17.705 -26.271 1.00 80.88 190 ILE A N 1
ATOM 1517 C CA . ILE A 1 190 ? 29.038 -16.949 -27.240 1.00 80.88 190 ILE A CA 1
ATOM 1518 C C . ILE A 1 190 ? 29.081 -17.596 -28.634 1.00 80.88 190 ILE A C 1
ATOM 1520 O O . ILE A 1 190 ? 30.007 -18.364 -2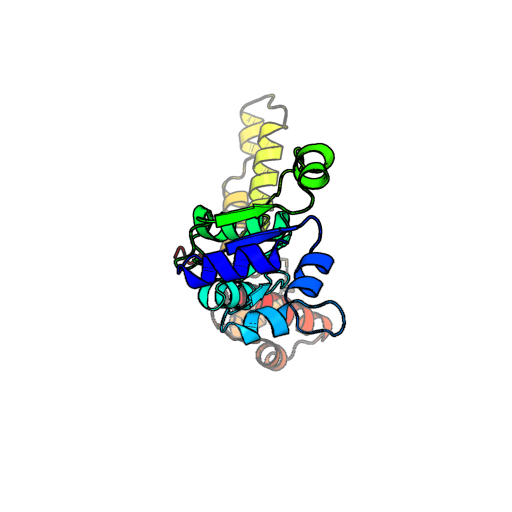8.915 1.00 80.88 190 ILE A O 1
ATOM 1524 N N . ASP A 1 191 ? 28.106 -17.287 -29.492 1.00 78.75 191 ASP A N 1
ATOM 1525 C CA . ASP A 1 191 ? 28.136 -17.591 -30.931 1.00 78.75 191 ASP A CA 1
ATOM 1526 C C . ASP A 1 191 ? 28.817 -16.479 -31.760 1.00 78.75 191 ASP A C 1
ATOM 1528 O O . ASP A 1 191 ? 29.288 -15.478 -31.217 1.00 78.75 191 ASP A O 1
ATOM 1532 N N . GLU A 1 192 ? 28.908 -16.664 -33.084 1.00 76.12 192 GLU A N 1
ATOM 1533 C CA . GLU A 1 192 ? 29.543 -15.699 -34.003 1.00 76.12 192 GLU A CA 1
ATOM 1534 C C . GLU A 1 192 ? 28.855 -14.324 -34.030 1.00 76.12 192 GLU A C 1
ATOM 1536 O O . GLU A 1 192 ? 29.517 -13.326 -34.353 1.00 76.12 192 GLU A O 1
ATOM 1541 N N . ASP A 1 193 ? 27.581 -14.291 -33.628 1.00 70.69 193 ASP A N 1
ATOM 1542 C CA . ASP A 1 193 ? 26.716 -13.115 -33.523 1.00 70.69 193 ASP A CA 1
ATOM 1543 C C . ASP A 1 193 ? 26.755 -12.475 -32.116 1.00 70.69 193 ASP A C 1
ATOM 1545 O O . ASP A 1 193 ? 26.107 -11.457 -31.881 1.00 70.69 193 ASP A O 1
ATOM 1549 N N . GLY A 1 194 ? 27.509 -13.039 -31.161 1.00 71.50 194 GLY A N 1
ATOM 1550 C CA . GLY A 1 194 ? 27.652 -12.498 -29.804 1.00 71.50 194 GLY A CA 1
ATOM 1551 C C . GLY A 1 194 ? 26.558 -12.908 -28.814 1.00 71.50 194 GLY A C 1
ATOM 1552 O O . GLY A 1 194 ? 26.489 -12.362 -27.706 1.00 71.50 194 GLY A O 1
ATOM 1553 N N . ARG A 1 195 ? 25.701 -13.873 -29.161 1.00 73.31 195 ARG A N 1
ATOM 1554 C CA . ARG A 1 195 ? 24.663 -14.410 -28.269 1.00 73.31 195 ARG A CA 1
ATOM 1555 C C . ARG A 1 195 ? 25.272 -15.373 -27.273 1.00 73.31 195 ARG A C 1
ATOM 1557 O O . ARG A 1 195 ? 26.004 -16.286 -27.641 1.00 73.31 195 ARG A O 1
ATOM 1564 N N . ILE A 1 196 ? 24.904 -15.220 -26.006 1.00 77.31 196 ILE A N 1
ATOM 1565 C CA . ILE A 1 196 ? 25.329 -16.142 -24.952 1.00 77.31 196 ILE A CA 1
ATOM 1566 C C . ILE A 1 196 ? 24.695 -17.523 -25.168 1.00 77.31 196 ILE A C 1
ATOM 1568 O O . ILE A 1 196 ? 23.471 -17.650 -25.180 1.00 77.31 196 ILE A O 1
ATOM 1572 N N . LEU A 1 197 ? 25.540 -18.551 -25.269 1.00 75.81 197 LEU A N 1
ATOM 1573 C CA . LEU A 1 197 ? 25.139 -19.953 -25.428 1.00 75.81 197 LEU A CA 1
ATOM 1574 C C . LEU A 1 197 ? 25.072 -20.706 -24.092 1.00 75.81 197 LEU A C 1
ATOM 1576 O O . LEU A 1 197 ? 24.303 -21.654 -23.946 1.00 75.81 197 LEU A O 1
ATOM 1580 N N . ILE A 1 198 ? 25.871 -20.291 -23.105 1.00 74.88 198 ILE A N 1
ATOM 1581 C CA . ILE A 1 198 ? 25.929 -20.923 -21.782 1.00 74.88 198 ILE A CA 1
ATOM 1582 C C . ILE A 1 198 ? 25.229 -20.008 -20.792 1.00 74.88 198 ILE A C 1
ATOM 1584 O O . ILE A 1 198 ? 25.734 -18.923 -20.539 1.00 74.88 198 ILE A O 1
ATOM 1588 N N . HIS A 1 199 ? 24.116 -20.445 -20.202 1.00 71.50 199 HIS A N 1
ATOM 1589 C CA . HIS A 1 199 ? 23.390 -19.692 -19.178 1.00 71.50 199 HIS A CA 1
ATOM 1590 C C . HIS A 1 199 ? 23.850 -20.078 -17.768 1.00 71.50 199 HIS A C 1
ATOM 1592 O O . HIS A 1 199 ? 23.483 -21.133 -17.252 1.00 71.50 199 HIS A O 1
ATOM 1598 N N . LEU A 1 200 ? 24.652 -19.214 -17.141 1.00 74.56 200 LEU A N 1
ATOM 1599 C CA . LEU A 1 200 ? 25.111 -19.366 -15.758 1.00 74.56 200 LEU A CA 1
ATOM 1600 C C . LEU A 1 200 ? 24.433 -18.328 -14.857 1.00 74.56 200 LEU A C 1
ATOM 1602 O O . LEU A 1 200 ? 24.112 -17.225 -15.300 1.00 74.56 200 LEU A O 1
ATOM 1606 N N . LYS A 1 201 ? 24.247 -18.681 -13.576 1.00 69.75 201 LYS A N 1
ATOM 1607 C CA . LYS A 1 201 ? 23.812 -17.730 -12.535 1.00 69.75 201 LYS A CA 1
ATOM 1608 C C . LYS A 1 201 ? 24.890 -16.688 -12.214 1.00 69.75 201 LYS A C 1
ATOM 1610 O O . LYS A 1 201 ? 24.558 -15.578 -11.826 1.00 69.75 201 LYS A O 1
ATOM 1615 N N . ASP A 1 202 ? 26.160 -17.062 -12.366 1.00 77.75 202 ASP A N 1
ATOM 1616 C CA . ASP A 1 202 ? 27.312 -16.178 -12.206 1.00 77.75 202 ASP A CA 1
ATOM 1617 C C . ASP A 1 202 ? 28.457 -16.639 -13.125 1.00 77.75 202 ASP A C 1
ATOM 1619 O O . ASP A 1 202 ? 28.836 -17.814 -13.122 1.00 77.75 202 ASP A O 1
ATOM 1623 N N . TYR A 1 203 ? 29.008 -15.715 -13.913 1.00 80.44 203 TYR A N 1
ATOM 1624 C CA . TYR A 1 203 ? 30.104 -15.971 -14.856 1.00 80.44 203 TYR A CA 1
ATOM 1625 C C . TYR A 1 203 ? 31.492 -15.766 -14.238 1.00 80.44 203 TYR A C 1
ATOM 1627 O O . TYR A 1 203 ? 32.495 -15.998 -14.915 1.00 80.44 203 TYR A O 1
ATOM 1635 N N . THR A 1 204 ? 31.584 -15.387 -12.959 1.00 78.56 204 THR A N 1
ATOM 1636 C CA . THR A 1 204 ? 32.860 -15.116 -12.276 1.00 78.56 204 THR A CA 1
ATOM 1637 C C . THR A 1 204 ? 33.840 -16.287 -12.370 1.00 78.56 204 THR A C 1
ATOM 1639 O O . THR A 1 204 ? 35.004 -16.101 -12.727 1.00 78.56 204 THR A O 1
ATOM 1642 N N . THR A 1 205 ? 33.384 -17.508 -12.086 1.00 78.81 205 THR A N 1
ATOM 1643 C CA . THR A 1 205 ? 34.238 -18.707 -12.129 1.00 78.81 205 THR A CA 1
ATOM 1644 C C . THR A 1 205 ? 34.605 -19.088 -13.561 1.00 78.81 205 THR A C 1
ATOM 1646 O O . THR A 1 205 ? 35.742 -19.471 -13.824 1.00 78.81 205 THR A O 1
ATOM 1649 N N . HIS A 1 206 ? 33.662 -18.934 -14.491 1.00 78.81 206 HIS A N 1
ATOM 1650 C CA . HIS A 1 206 ? 33.840 -19.280 -15.901 1.00 78.81 206 HIS A CA 1
ATOM 1651 C C . HIS A 1 206 ? 34.856 -18.364 -16.591 1.00 78.81 206 HIS A C 1
ATOM 1653 O O . HIS A 1 206 ? 35.791 -18.838 -17.229 1.00 78.81 206 HIS A O 1
ATOM 1659 N N . VAL A 1 207 ? 34.753 -17.049 -16.385 1.00 78.06 207 VAL A N 1
ATOM 1660 C CA . VAL A 1 207 ? 35.688 -16.071 -16.966 1.00 78.06 207 VAL A CA 1
ATOM 1661 C C . VAL A 1 207 ? 37.095 -16.222 -16.385 1.00 78.06 207 VAL A C 1
ATOM 1663 O O . VAL A 1 207 ? 38.069 -16.150 -17.130 1.00 78.06 207 VAL A O 1
ATOM 1666 N N . LYS A 1 208 ? 37.223 -16.519 -15.085 1.00 77.88 208 LYS A N 1
ATOM 1667 C CA . LYS A 1 208 ? 38.531 -16.770 -14.449 1.00 77.88 208 LYS A CA 1
ATOM 1668 C C . LYS A 1 208 ? 39.236 -18.020 -14.990 1.00 77.88 208 LYS A C 1
ATOM 1670 O O . LYS A 1 208 ? 40.464 -18.077 -14.988 1.00 77.88 208 LYS A O 1
ATOM 1675 N N . GLN A 1 209 ? 38.494 -19.014 -15.483 1.00 77.75 209 GLN A N 1
ATOM 1676 C CA . GLN A 1 209 ? 39.075 -20.207 -16.115 1.00 77.75 209 GLN A CA 1
ATOM 1677 C C . GLN A 1 209 ? 39.667 -19.922 -17.503 1.00 77.75 209 GLN A C 1
ATOM 1679 O O . GLN A 1 209 ? 40.568 -20.642 -17.933 1.00 77.75 209 GLN A O 1
ATOM 1684 N N . LEU A 1 210 ? 39.218 -18.857 -18.176 1.00 75.69 210 LEU A N 1
ATOM 1685 C CA . LEU A 1 210 ? 39.719 -18.445 -19.492 1.00 75.69 210 LEU A CA 1
ATOM 1686 C C . LEU A 1 210 ? 41.083 -17.733 -19.428 1.00 75.69 210 LEU A C 1
ATOM 1688 O O . LEU A 1 210 ? 41.711 -17.564 -20.470 1.00 75.69 210 LEU A O 1
ATOM 1692 N N . LYS A 1 211 ? 41.562 -17.393 -18.218 1.00 71.50 211 LYS A N 1
ATOM 1693 C CA . LYS A 1 211 ? 42.904 -16.856 -17.919 1.00 71.50 211 LYS A CA 1
ATOM 1694 C C . LYS A 1 211 ? 43.310 -15.707 -18.849 1.00 71.50 211 LYS A C 1
ATOM 1696 O O . LYS A 1 211 ? 44.221 -15.849 -19.670 1.00 71.50 211 LYS A O 1
ATOM 1701 N N . PHE A 1 212 ? 42.649 -14.560 -18.720 1.00 76.81 212 PHE A N 1
ATOM 1702 C CA . PHE A 1 212 ? 42.959 -13.407 -19.558 1.00 76.81 212 PHE A CA 1
ATOM 1703 C C . PHE A 1 212 ? 44.182 -12.640 -19.023 1.00 76.81 212 PHE A C 1
ATOM 1705 O O . PHE A 1 212 ? 44.410 -12.571 -17.818 1.00 76.81 212 PHE A O 1
ATOM 1712 N N . PRO A 1 213 ? 44.983 -12.005 -19.899 1.00 63.34 213 PRO A N 1
ATOM 1713 C CA . PRO A 1 213 ? 46.245 -11.369 -19.503 1.00 63.34 213 PRO A CA 1
ATOM 1714 C C . PRO A 1 213 ? 46.078 -10.107 -18.638 1.00 63.34 213 PRO A C 1
ATOM 1716 O O . PRO A 1 213 ? 47.051 -9.636 -18.052 1.00 63.34 213 PRO A O 1
ATOM 1719 N N . LYS A 1 214 ? 44.871 -9.527 -18.560 1.00 73.56 214 LYS A N 1
ATOM 1720 C CA . LYS A 1 214 ? 44.577 -8.309 -17.788 1.00 73.56 214 LYS A CA 1
ATOM 1721 C C . LYS A 1 214 ? 43.351 -8.507 -16.900 1.00 73.56 214 LYS A C 1
ATOM 1723 O O . LYS A 1 214 ? 42.238 -8.657 -17.397 1.00 73.56 214 LYS A O 1
ATOM 1728 N N . GLN A 1 215 ? 43.532 -8.342 -15.591 1.00 67.31 215 GLN A N 1
ATOM 1729 C CA . GLN A 1 215 ? 42.464 -8.465 -14.588 1.00 67.31 215 GLN A CA 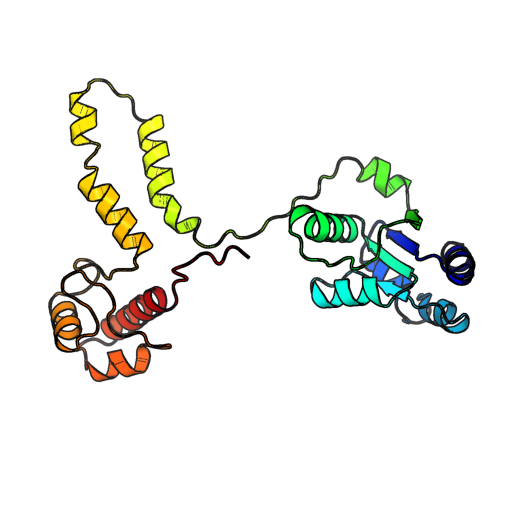1
ATOM 1730 C C . GLN A 1 215 ? 41.324 -7.439 -14.777 1.00 67.31 215 GLN A C 1
ATOM 1732 O O . GLN A 1 215 ? 40.162 -7.718 -14.492 1.00 67.31 215 GLN A O 1
ATOM 1737 N N . LYS A 1 216 ? 41.627 -6.252 -15.329 1.00 69.44 216 LYS A N 1
ATOM 1738 C CA . LYS A 1 216 ? 40.614 -5.236 -15.679 1.00 69.44 216 LYS A CA 1
ATOM 1739 C C . LYS A 1 216 ? 39.652 -5.730 -16.769 1.00 69.44 216 LYS A C 1
ATOM 1741 O O . LYS A 1 216 ? 38.463 -5.426 -16.718 1.00 69.44 216 LYS A O 1
ATOM 1746 N N . THR A 1 217 ? 40.164 -6.496 -17.731 1.00 74.06 217 THR A N 1
ATOM 1747 C CA . THR A 1 217 ? 39.377 -7.080 -18.822 1.00 74.06 217 THR A CA 1
ATOM 1748 C C . THR A 1 217 ? 38.497 -8.218 -18.307 1.00 74.06 217 THR A C 1
ATOM 1750 O O . THR A 1 217 ? 37.331 -8.292 -18.680 1.00 74.06 217 THR A O 1
ATOM 1753 N N . GLU A 1 218 ? 39.001 -9.030 -17.370 1.00 76.44 218 GLU A N 1
ATOM 1754 C CA . GLU A 1 218 ? 38.223 -10.086 -16.699 1.00 76.44 218 GLU A CA 1
ATOM 1755 C C . GLU A 1 218 ? 37.019 -9.520 -15.943 1.00 76.44 218 GLU A C 1
ATOM 1757 O O . GLU A 1 218 ? 35.890 -9.951 -16.165 1.00 76.44 218 GLU A O 1
ATOM 1762 N N . ASN A 1 219 ? 37.240 -8.509 -15.099 1.00 75.62 219 ASN A N 1
ATOM 1763 C CA . ASN A 1 219 ? 36.170 -7.910 -14.298 1.00 75.62 219 ASN A CA 1
ATOM 1764 C C . ASN A 1 219 ? 35.089 -7.254 -15.171 1.00 75.62 219 ASN A C 1
ATOM 1766 O O . ASN A 1 219 ? 33.898 -7.402 -14.895 1.00 75.62 219 ASN A O 1
ATOM 1770 N N . ARG A 1 220 ? 35.491 -6.565 -16.249 1.00 77.00 220 ARG A N 1
ATOM 1771 C CA . ARG A 1 220 ? 34.553 -5.963 -17.210 1.00 77.00 220 ARG A CA 1
ATOM 1772 C C . ARG A 1 220 ? 33.738 -7.032 -17.942 1.00 77.00 220 ARG A C 1
ATOM 1774 O O . ARG A 1 220 ? 32.538 -6.857 -18.124 1.00 77.00 220 ARG A O 1
ATOM 1781 N N . LEU A 1 221 ? 34.365 -8.144 -18.320 1.00 78.62 221 LEU A N 1
ATOM 1782 C CA . LEU A 1 221 ? 33.689 -9.234 -19.016 1.00 78.62 221 LEU A CA 1
ATOM 1783 C C . LEU A 1 221 ? 32.700 -9.981 -18.111 1.00 78.62 221 LEU A C 1
ATOM 1785 O O . LEU A 1 221 ? 31.591 -10.286 -18.543 1.00 78.62 221 LEU A O 1
ATOM 1789 N N . ILE A 1 222 ? 33.066 -10.218 -16.846 1.00 80.06 222 ILE A N 1
ATOM 1790 C CA . ILE A 1 222 ? 32.166 -10.791 -15.830 1.00 80.06 222 ILE A CA 1
ATOM 1791 C C . ILE A 1 222 ? 30.931 -9.905 -15.664 1.00 80.06 222 ILE A C 1
ATOM 1793 O O . ILE A 1 222 ? 29.809 -10.407 -15.673 1.00 80.06 222 ILE A O 1
ATOM 1797 N N . PHE A 1 223 ? 31.131 -8.589 -15.555 1.00 77.50 223 PHE A N 1
ATOM 1798 C CA . PHE A 1 223 ? 30.043 -7.622 -15.442 1.00 77.50 223 PHE A CA 1
ATOM 1799 C C . PHE A 1 223 ? 29.101 -7.671 -16.652 1.00 77.50 223 PHE A C 1
ATOM 1801 O O . PHE A 1 223 ? 27.891 -7.805 -16.472 1.00 77.50 223 PHE A O 1
ATOM 1808 N N . LEU A 1 224 ? 29.644 -7.643 -17.875 1.00 75.50 224 LEU A N 1
ATOM 1809 C CA . LEU A 1 224 ? 28.851 -7.703 -19.108 1.00 75.50 224 LEU A CA 1
ATOM 1810 C C . LEU A 1 224 ? 28.049 -9.010 -19.218 1.00 75.50 224 LEU A C 1
ATOM 1812 O O . LEU A 1 224 ? 26.841 -8.973 -19.449 1.00 75.50 224 LEU A O 1
ATOM 1816 N N . LEU A 1 225 ? 28.683 -10.163 -18.983 1.00 76.94 225 LEU A N 1
ATOM 1817 C CA . LEU A 1 225 ? 28.022 -11.472 -19.053 1.00 76.94 225 LEU A CA 1
ATOM 1818 C C . LEU A 1 225 ? 26.933 -11.638 -17.983 1.00 76.94 225 LEU A C 1
ATOM 1820 O O . LEU A 1 225 ? 25.845 -12.128 -18.287 1.00 76.94 225 LEU A O 1
ATOM 1824 N N . ASN A 1 226 ? 27.192 -11.189 -16.749 1.00 77.88 226 ASN A N 1
ATOM 1825 C CA . ASN A 1 226 ? 26.208 -11.232 -15.666 1.00 77.88 226 ASN A CA 1
ATOM 1826 C C . ASN A 1 226 ? 25.019 -10.301 -15.945 1.00 77.88 226 ASN A C 1
ATOM 1828 O O . ASN A 1 226 ? 23.878 -10.705 -15.718 1.00 77.88 226 ASN A O 1
ATOM 1832 N N . ILE A 1 227 ? 25.257 -9.096 -16.485 1.00 73.69 227 ILE A N 1
ATOM 1833 C CA . ILE A 1 227 ? 24.176 -8.198 -16.916 1.00 73.69 227 ILE A CA 1
ATOM 1834 C C . ILE A 1 227 ? 23.313 -8.881 -17.959 1.00 73.69 227 ILE A C 1
ATOM 1836 O O . ILE A 1 227 ? 22.096 -8.866 -17.824 1.00 73.69 227 ILE A O 1
ATOM 1840 N N . ILE A 1 228 ? 23.930 -9.469 -18.986 1.00 72.75 228 ILE A N 1
ATOM 1841 C CA . ILE A 1 228 ? 23.224 -10.067 -20.120 1.00 72.75 228 ILE A CA 1
ATOM 1842 C C . ILE A 1 228 ? 22.447 -11.330 -19.714 1.00 72.75 228 ILE A C 1
ATOM 1844 O O . ILE A 1 228 ? 21.309 -11.515 -20.156 1.00 72.75 228 ILE A O 1
ATOM 1848 N N . SER A 1 229 ? 23.025 -12.190 -18.872 1.00 72.00 229 SER A N 1
ATOM 1849 C CA . SER A 1 229 ? 22.376 -13.429 -18.421 1.00 72.00 229 SER A CA 1
ATOM 1850 C C . SER A 1 229 ? 21.209 -13.169 -17.470 1.00 72.00 229 SER A C 1
ATOM 1852 O O . SER A 1 229 ? 20.165 -13.807 -17.587 1.00 72.00 229 SER A O 1
ATOM 1854 N N . ASN A 1 230 ? 21.343 -12.177 -16.582 1.00 67.94 230 ASN A N 1
ATOM 1855 C CA . ASN A 1 230 ? 20.286 -11.807 -15.641 1.00 67.94 230 ASN A CA 1
ATOM 1856 C C . ASN A 1 230 ? 19.199 -10.911 -16.266 1.00 67.94 230 ASN A C 1
ATOM 1858 O O . ASN A 1 230 ? 18.270 -10.501 -15.567 1.00 67.94 230 ASN A O 1
ATOM 1862 N N . ARG A 1 231 ? 19.259 -10.614 -17.577 1.00 65.25 231 ARG A N 1
ATOM 1863 C CA . ARG A 1 231 ? 18.201 -9.852 -18.261 1.00 65.25 231 ARG A CA 1
ATOM 1864 C C . ARG A 1 231 ? 16.895 -10.642 -18.238 1.00 65.25 231 ARG A C 1
ATOM 1866 O O . ARG A 1 231 ? 16.809 -11.735 -18.796 1.00 65.25 231 ARG A O 1
ATOM 1873 N N . GLN A 1 232 ? 15.828 -10.046 -17.707 1.00 54.59 232 GLN A N 1
ATOM 1874 C CA . GLN A 1 232 ? 14.473 -10.529 -17.977 1.00 54.59 232 GLN A CA 1
ATOM 1875 C C . GLN A 1 232 ? 14.178 -10.371 -19.476 1.00 54.59 232 GLN A C 1
ATOM 1877 O O . GLN A 1 232 ? 14.143 -9.256 -20.006 1.00 54.59 232 GLN A O 1
ATOM 1882 N N . ARG A 1 233 ? 14.010 -11.508 -20.161 1.00 55.44 233 ARG A N 1
ATOM 1883 C CA . ARG A 1 233 ? 13.739 -11.607 -21.609 1.00 55.44 233 ARG A CA 1
ATOM 1884 C C . ARG A 1 233 ? 12.249 -11.700 -21.943 1.00 55.44 233 ARG A C 1
ATOM 1886 O O . ARG A 1 233 ? 11.885 -11.680 -23.111 1.00 55.44 233 ARG A O 1
ATOM 1893 N N . PHE A 1 234 ? 11.394 -11.797 -20.928 1.00 46.81 234 PHE A N 1
ATOM 1894 C CA . PHE A 1 234 ? 9.957 -11.971 -21.092 1.00 46.81 234 PHE A CA 1
ATOM 1895 C C . PHE A 1 234 ? 9.222 -11.113 -20.070 1.00 46.81 234 PHE A C 1
ATOM 1897 O O . PHE A 1 234 ? 9.585 -11.102 -18.893 1.00 46.81 234 PHE A O 1
ATOM 1904 N N . ILE A 1 235 ? 8.163 -10.446 -20.515 1.00 43.84 235 ILE A N 1
ATOM 1905 C CA . ILE A 1 235 ? 7.158 -9.878 -19.624 1.00 43.84 235 ILE A CA 1
ATOM 1906 C C . ILE A 1 235 ? 6.193 -11.023 -19.317 1.00 43.84 235 ILE A C 1
ATOM 1908 O O . ILE A 1 235 ? 5.498 -11.506 -20.211 1.00 43.84 235 ILE A O 1
ATOM 1912 N N . LYS A 1 236 ? 6.163 -11.504 -18.069 1.00 39.06 236 LYS A N 1
ATOM 1913 C CA . LYS A 1 236 ? 5.057 -12.355 -17.617 1.00 39.06 236 LYS A CA 1
ATOM 1914 C C . LYS A 1 236 ? 3.836 -11.457 -17.461 1.00 39.06 236 LYS A C 1
ATOM 1916 O O . LYS A 1 236 ? 3.677 -10.819 -16.426 1.00 39.06 236 LYS A O 1
ATOM 1921 N N . LEU A 1 237 ? 3.006 -11.397 -18.495 1.00 35.78 237 LEU A N 1
ATOM 1922 C CA . LEU A 1 237 ? 1.635 -10.924 -18.349 1.00 35.78 237 LEU A CA 1
ATOM 1923 C C . LEU A 1 237 ? 0.907 -11.993 -17.525 1.00 35.78 237 LEU A C 1
ATOM 1925 O O . LEU A 1 237 ? 0.851 -13.152 -17.940 1.00 35.78 237 LEU A O 1
ATOM 1929 N N . ARG A 1 238 ? 0.490 -11.630 -16.314 1.00 37.56 238 ARG A N 1
ATOM 1930 C CA . ARG A 1 238 ? -0.286 -12.486 -15.418 1.00 37.56 238 ARG A CA 1
ATOM 1931 C C . ARG A 1 238 ? -1.722 -12.002 -15.402 1.00 37.56 238 ARG A C 1
ATOM 1933 O O . ARG A 1 238 ? -1.892 -10.765 -15.417 1.00 37.56 238 ARG A O 1
#

InterPro domains:
  IPR000185 Protein translocase subunit SecA [PTHR30612] (1-145)
  IPR011115 SecA DEAD-like, N-terminal [PF07517] (3-127)
  IPR014018 SecA motor DEAD [PS51196] (1-238)
  IPR027417 P-loop containing nucleoside triphosphate hydrolase [G3DSA:3.40.50.300] (1-163)
  IPR027417 P-loop containing nucleoside triphosphate hydrolase [SSF52540] (7-124)